Protein AF-A0A8C7E300-F1 (afdb_monomer)

Foldseek 3Di:
DDDDDDDDDDDDPPPDDPPPPLPDDDDDDDDLADSDPQLPFFWKAAPVGDTHTPLSLLLLLLLCLLVVHFRADPPPGHGDAPVRIDGDVVVSVVQQQAWDQDPPPRDTDRNVDPPDDPQQVAFDDAPCVVLQDPHTHGPVCNVVCNVVPCSVVDDPVVSVVSVVVVVVVVVVVVVVVVVVVVLVPAPFKWKDKWKWAWDWDPDPNTFIKTKTDWDATSNWTKMKIKGWPPSPSDPSPDLFIWMWMKIFTPDADPDWWKKKKWKAADPPQPFDFDTDIDIDTDHPVRGMDPTGTGRGPGSSSVSSQSSDNIGIIMMMMGTDDD

Nearest PDB structures (foldseek):
  7kpk-assembly1_A  TM=5.043E-01  e=7.973E-03  Homo sapiens
  8dws-assembly1_A  TM=5.524E-01  e=6.282E-02  Homo sapiens
  8dwv-assembly1_E  TM=4.548E-01  e=5.314E-02  Homo sapiens

InterPro domains:
  IPR013083 Zinc finger, RING/FYVE/PHD-type [G3DSA:3.30.40.10] (32-157)
  IPR039338 Zinc finger TRAF-type-containing protein 1 [PTHR23059] (40-322)
  IPR060594 Zinc finger TRAF-type-containing protein 1, C-terminal domain [PF28124] (187-321)

Secondary structure (DSSP, 8-state):
----------------------------S---------TTS-EEE-TT--EEEHHHHHHHHHHHHHHT---B-TTT--B--TTT-EE-HHHHHHHHHSEEE-TTT--EEETT---STGGGTSEEE-GGGGGT---EEEHHHHHHHHHH-SGGGS-HHHHHHHHHHHHHHHHHHHHHHHHHHHHTTSSEEEEEEEEEEEEE--SSS--EEEEPPPEEETTEEEEEEEEES---S-TTT-----EEEEEEE-S--SS-EEEEEEEEE-TT----B----EEEEE-SS--B---EEP-BSSHHHHHHHHTSSSEEEEEEEEE---

Sequence (322 aa):
MVGRSVFEGGPLRLPWVILINFHLWSHSNSEIGCLSLTADFPTLKCTNGHLMCAGCFIHLLADARLKEEQATCPNCRCEISKSLCCRNLAVEKAVSELPSECGFCMRQFPRSLPGETPERRMVTQCKYKRIGCPWQGPYHELTVHEAECTHPTKTGNELMEILDEMDQTHKREMQLYNSIFGLLSFEKIGYTEVQFRPYRTDDFITRLYYETPRFTVLNQTWVLKARVNDSERNPNLSCKRTLSFQLILKSKVSAPMECSFLLLKGPYDDVKINPVIYHFAFSNENNETEYMPLPIIDSVECNKLLAAKNINLRLFIFQIQK

Radius of gyration: 26.77 Å; Cα contacts (8 Å, |Δi|>4): 484; chains: 1; bounding box: 55×58×96 Å

pLDDT: mean 76.25, std 21.1, range [22.27, 97.19]

Mean predicted aligned error: 13.45 Å

Solvent-accessible surface area (backbone atoms only — not comparable to full-atom values): 19231 Å² total; per-residue (Å²): 133,88,83,92,84,83,90,83,93,76,83,82,77,80,81,74,85,79,81,76,80,78,78,85,81,79,86,73,93,91,69,101,63,79,88,69,83,50,76,89,51,60,36,32,26,41,83,88,63,54,76,41,44,48,67,54,51,32,44,47,36,21,51,17,55,66,69,75,47,82,29,51,38,91,88,77,60,46,75,51,46,88,85,61,36,44,76,37,64,69,56,43,51,53,54,12,58,37,71,38,66,39,97,82,78,71,47,75,40,45,61,57,66,90,69,74,62,75,58,48,78,35,76,35,67,48,89,53,39,87,64,53,43,82,57,67,41,45,40,86,49,44,66,58,47,65,74,68,51,59,66,88,74,49,52,72,68,64,41,49,56,46,45,47,56,50,49,53,51,50,48,54,54,50,47,54,52,52,50,53,56,52,56,71,70,44,90,48,70,27,76,49,80,44,54,30,38,72,47,68,49,94,50,100,71,63,46,64,33,28,38,31,68,81,44,77,51,84,95,37,36,34,35,43,39,35,40,53,75,55,69,67,87,51,77,88,80,59,79,69,43,49,44,26,33,28,55,32,55,73,52,87,61,97,58,74,42,40,30,40,35,36,63,40,57,26,100,85,50,93,48,59,51,53,87,54,84,45,77,50,69,36,35,84,90,43,35,60,55,70,77,41,74,55,52,52,79,45,38,68,43,41,26,52,47,50,43,38,86,54,40,56,32,28,40,41,41,31,48,61,79,131

Organism: Naja naja (NCBI:txid35670)

Structure (mmCIF, N/CA/C/O backbone):
data_AF-A0A8C7E300-F1
#
_entry.id   AF-A0A8C7E300-F1
#
loop_
_atom_site.group_PDB
_atom_site.id
_atom_site.type_symbol
_atom_site.label_atom_id
_atom_site.label_alt_id
_atom_site.label_comp_id
_atom_site.label_asym_id
_atom_site.label_entity_id
_atom_site.label_seq_id
_atom_site.pdbx_PDB_ins_code
_atom_site.Cartn_x
_atom_site.Cartn_y
_atom_site.Cartn_z
_atom_site.occupancy
_atom_site.B_iso_or_equiv
_atom_site.auth_seq_id
_atom_site.auth_comp_id
_atom_site.auth_asym_id
_atom_site.auth_atom_id
_atom_site.pdbx_PDB_model_num
ATOM 1 N N . MET A 1 1 ? -28.355 0.781 -64.518 1.00 26.62 1 MET A N 1
ATOM 2 C CA . MET A 1 1 ? -27.444 0.543 -65.660 1.00 26.62 1 MET A CA 1
ATOM 3 C C . MET A 1 1 ? -26.514 1.744 -65.778 1.00 26.62 1 MET A C 1
ATOM 5 O O . MET A 1 1 ? -27.021 2.830 -65.986 1.00 26.62 1 MET A O 1
ATOM 9 N N . VAL A 1 2 ? -25.276 1.593 -65.282 1.00 23.91 2 VAL A N 1
ATOM 10 C CA . VAL A 1 2 ? -23.975 1.726 -66.004 1.00 23.91 2 VAL A CA 1
ATOM 11 C C . VAL A 1 2 ? -23.534 3.199 -66.135 1.00 23.91 2 VAL A C 1
ATOM 13 O O . VAL A 1 2 ? -24.321 4.003 -66.597 1.00 23.91 2 VAL A O 1
ATOM 16 N N . GLY A 1 3 ? -22.333 3.658 -65.757 1.00 24.27 3 GLY A N 1
ATOM 17 C CA . GLY A 1 3 ? -21.079 3.042 -65.288 1.00 24.27 3 GLY A CA 1
ATOM 18 C C . GLY A 1 3 ? -20.164 4.132 -64.670 1.00 24.27 3 GLY A C 1
ATOM 19 O O . GLY A 1 3 ? -20.391 5.313 -64.893 1.00 24.27 3 GLY A O 1
ATOM 20 N N . ARG A 1 4 ? -19.329 3.801 -63.674 1.00 25.09 4 ARG A N 1
ATOM 21 C CA . ARG A 1 4 ? -17.873 3.494 -63.738 1.00 25.09 4 ARG A CA 1
ATOM 22 C C . ARG A 1 4 ? -16.923 4.658 -64.108 1.00 25.09 4 ARG A C 1
ATOM 24 O O . ARG A 1 4 ? -16.777 4.970 -65.280 1.00 25.09 4 ARG A O 1
ATOM 31 N N . SER A 1 5 ? -16.133 5.090 -63.118 1.00 24.84 5 SER A N 1
ATOM 32 C CA . SER A 1 5 ? -14.667 5.324 -63.169 1.00 24.84 5 SER A CA 1
ATOM 33 C C . SER A 1 5 ? -14.157 5.386 -61.710 1.00 24.84 5 SER A C 1
ATOM 35 O O . SER A 1 5 ? -14.592 6.225 -60.934 1.00 24.84 5 SER A O 1
ATOM 37 N N . VAL A 1 6 ? -13.651 4.287 -61.138 1.00 27.05 6 VAL A N 1
ATOM 38 C CA . VAL A 1 6 ? -12.254 3.793 -61.089 1.00 27.05 6 VAL A CA 1
ATOM 39 C C . VAL A 1 6 ? -11.268 4.739 -60.381 1.00 27.05 6 VAL A C 1
ATOM 41 O O . VAL A 1 6 ? -11.025 5.858 -60.810 1.00 27.05 6 VAL A O 1
ATOM 44 N N . PHE A 1 7 ? -10.729 4.186 -59.290 1.00 25.38 7 PHE A N 1
ATOM 45 C CA . PHE A 1 7 ? -9.627 4.594 -58.421 1.00 25.38 7 PHE A CA 1
ATOM 46 C C . PHE A 1 7 ? -8.362 5.077 -59.145 1.00 25.38 7 PHE A C 1
ATOM 48 O O . PHE A 1 7 ? -7.890 4.389 -60.042 1.00 25.38 7 PHE A O 1
ATOM 55 N N . GLU A 1 8 ? -7.702 6.090 -58.575 1.00 22.27 8 GLU A N 1
ATOM 56 C CA . GLU A 1 8 ? -6.239 6.113 -58.442 1.00 22.27 8 GLU A CA 1
ATOM 57 C C . GLU A 1 8 ? -5.852 6.582 -57.032 1.00 22.27 8 GLU A C 1
ATOM 59 O O . GLU A 1 8 ? -6.344 7.590 -56.522 1.00 22.27 8 GLU A O 1
ATOM 64 N N . GLY A 1 9 ? -5.019 5.776 -56.369 1.00 27.95 9 GLY A N 1
ATOM 65 C CA . GLY A 1 9 ? -4.509 6.021 -55.028 1.00 27.95 9 GLY A CA 1
ATOM 66 C C . GLY A 1 9 ? -3.324 6.986 -55.017 1.00 27.95 9 GLY A C 1
ATOM 67 O O . GLY A 1 9 ? -2.425 6.904 -55.847 1.00 27.95 9 GLY A O 1
ATOM 68 N N . GLY A 1 10 ? -3.295 7.850 -54.006 1.00 23.55 10 GLY A N 1
ATOM 69 C CA . GLY A 1 10 ? -2.126 8.627 -53.602 1.00 23.55 10 GLY A CA 1
ATOM 70 C C . GLY A 1 10 ? -2.031 8.629 -52.073 1.00 23.55 10 GLY A C 1
ATOM 71 O O . GLY A 1 10 ? -3.070 8.647 -51.407 1.00 23.55 10 GLY A O 1
ATOM 72 N N . PRO A 1 11 ? -0.824 8.559 -51.485 1.00 24.77 11 PRO A N 1
ATOM 73 C CA . PRO A 1 11 ? -0.660 8.388 -50.050 1.00 24.77 11 PRO A CA 1
ATOM 74 C C . PRO A 1 11 ? -1.124 9.647 -49.316 1.00 24.77 11 PRO A C 1
ATOM 76 O O . PRO A 1 11 ? -0.707 10.764 -49.634 1.00 24.77 11 PRO A O 1
ATOM 79 N N . LEU A 1 12 ? -1.976 9.447 -48.309 1.00 25.52 12 LEU A N 1
ATOM 80 C CA . LEU A 1 12 ? -2.345 10.469 -47.338 1.00 25.52 12 LEU A CA 1
ATOM 81 C C . LEU A 1 12 ? -1.062 11.002 -46.693 1.00 25.52 12 LEU A C 1
ATOM 83 O O . LEU A 1 12 ? -0.419 10.329 -45.888 1.00 25.52 12 LEU A O 1
ATOM 87 N N . ARG A 1 13 ? -0.680 12.217 -47.089 1.00 23.84 13 ARG A N 1
ATOM 88 C CA . ARG A 1 13 ? 0.384 12.992 -46.457 1.00 23.84 13 ARG A CA 1
ATOM 89 C C . ARG A 1 13 ? -0.005 13.223 -44.997 1.00 23.84 13 ARG A C 1
ATOM 91 O O . ARG A 1 13 ? -0.860 14.056 -44.710 1.00 23.84 13 ARG A O 1
ATOM 98 N N . LEU A 1 14 ? 0.621 12.474 -44.091 1.00 24.86 14 LEU A N 1
ATOM 99 C CA . LEU A 1 14 ? 0.653 12.772 -42.661 1.00 24.86 14 LEU A CA 1
ATOM 100 C C . LEU A 1 14 ? 1.291 14.159 -42.487 1.00 24.86 14 LEU A C 1
ATOM 102 O O . LEU A 1 14 ? 2.439 14.348 -42.900 1.00 24.86 14 LEU A O 1
ATOM 106 N N . PRO A 1 15 ? 0.573 15.151 -41.941 1.00 24.58 15 PRO A N 1
ATOM 107 C CA . PRO A 1 15 ? 1.121 16.479 -41.784 1.00 24.58 15 PRO A CA 1
ATOM 108 C C . PRO A 1 15 ? 1.936 16.518 -40.481 1.00 24.58 15 PRO A C 1
ATOM 110 O O . PRO A 1 15 ? 1.454 16.134 -39.420 1.00 24.58 15 PRO A O 1
ATOM 113 N N . TRP A 1 16 ? 3.164 17.024 -40.599 1.00 23.72 16 TRP A N 1
ATOM 114 C CA . TRP A 1 16 ? 4.079 17.403 -39.516 1.00 23.72 16 TRP A CA 1
ATOM 115 C C . TRP A 1 16 ? 4.750 16.251 -38.763 1.00 23.72 16 TRP A C 1
ATOM 117 O O . TRP A 1 16 ? 4.290 15.745 -37.744 1.00 23.72 16 TRP A O 1
ATOM 127 N N . VAL A 1 17 ? 5.938 15.921 -39.272 1.00 23.94 17 VAL A N 1
ATOM 128 C CA . VAL A 1 17 ? 7.066 15.357 -38.532 1.00 23.94 17 VAL A CA 1
ATOM 129 C C . VAL A 1 17 ? 7.187 16.075 -37.182 1.00 23.94 17 VAL A C 1
ATOM 131 O O . VAL A 1 17 ? 7.665 17.207 -37.108 1.00 23.94 17 VAL A O 1
ATOM 134 N N . ILE A 1 18 ? 6.739 15.427 -36.106 1.00 28.28 18 ILE A N 1
ATOM 135 C CA . ILE A 1 18 ? 7.088 15.832 -34.747 1.00 28.28 18 ILE A CA 1
ATOM 136 C C . ILE A 1 18 ? 8.552 15.424 -34.574 1.00 28.28 18 ILE A C 1
ATOM 138 O O . ILE A 1 18 ? 8.859 14.272 -34.277 1.00 28.28 18 ILE A O 1
ATOM 142 N N . LEU A 1 19 ? 9.461 16.368 -34.819 1.00 23.69 19 LEU A N 1
ATOM 143 C CA . LEU A 1 19 ? 10.854 16.289 -34.386 1.00 23.69 19 LEU A CA 1
ATOM 144 C C . LEU A 1 19 ? 10.864 16.245 -32.852 1.00 23.69 19 LEU A C 1
ATOM 146 O O . LEU A 1 19 ? 10.979 17.270 -32.183 1.00 23.69 19 LEU A O 1
ATOM 150 N N . ILE A 1 20 ? 10.689 15.054 -32.279 1.00 30.78 20 ILE A N 1
ATOM 151 C CA . ILE A 1 20 ? 10.971 14.810 -30.866 1.00 30.78 20 ILE A CA 1
ATOM 152 C C . ILE A 1 20 ? 12.492 14.740 -30.759 1.00 30.78 20 ILE A C 1
ATOM 154 O O . ILE A 1 20 ? 13.094 13.685 -30.945 1.00 30.78 20 ILE A O 1
ATOM 158 N N . ASN A 1 21 ? 13.118 15.889 -30.506 1.00 22.27 21 ASN A N 1
ATOM 159 C CA . ASN A 1 21 ? 14.515 15.947 -30.100 1.00 22.27 21 ASN A CA 1
ATOM 160 C C . ASN A 1 21 ? 14.629 15.287 -28.717 1.00 22.27 21 ASN A C 1
ATOM 162 O O . ASN A 1 21 ? 14.444 15.929 -27.685 1.00 22.27 21 ASN A O 1
ATOM 166 N N . PHE A 1 22 ? 14.897 13.981 -28.696 1.00 28.56 22 PHE A N 1
ATOM 167 C CA . PHE A 1 22 ? 15.397 13.286 -27.516 1.00 28.56 22 PHE A CA 1
ATOM 168 C C . PHE A 1 22 ? 16.844 13.740 -27.292 1.00 28.56 22 PHE A C 1
ATOM 170 O O . PHE A 1 22 ? 17.787 13.086 -27.731 1.00 28.56 22 PHE A O 1
ATOM 177 N N . HIS A 1 23 ? 17.036 14.880 -26.626 1.00 23.80 23 HIS A N 1
ATOM 178 C CA . HIS A 1 23 ? 18.335 15.171 -26.033 1.00 23.80 23 HIS A CA 1
ATOM 179 C C . HIS A 1 23 ? 18.523 14.210 -24.853 1.00 23.80 23 HIS A C 1
ATOM 181 O O . HIS A 1 23 ? 17.934 14.380 -23.788 1.00 23.80 23 HIS A O 1
ATOM 187 N N . LEU A 1 24 ? 19.317 13.162 -25.080 1.00 28.67 24 LEU A N 1
ATOM 188 C CA . LEU A 1 24 ? 19.911 12.346 -24.028 1.00 28.67 24 LEU A CA 1
ATOM 189 C C . LEU A 1 24 ? 20.755 13.265 -23.138 1.00 28.67 24 LEU A C 1
ATOM 191 O O . LEU A 1 24 ? 21.815 13.730 -23.552 1.00 28.67 24 LEU A O 1
ATOM 195 N N . TRP A 1 25 ? 20.271 13.546 -21.932 1.00 25.42 25 TRP A N 1
ATOM 196 C CA . TRP A 1 25 ? 21.049 14.192 -20.880 1.00 25.42 25 TRP A CA 1
ATOM 197 C C . TRP A 1 25 ? 21.485 13.124 -19.876 1.00 25.42 25 TRP A C 1
ATOM 199 O O . TRP A 1 25 ? 20.680 12.614 -19.102 1.00 25.42 25 TRP A O 1
ATOM 209 N N . SER A 1 26 ? 22.759 12.735 -19.931 1.00 22.61 26 SER A N 1
ATOM 210 C CA . SER A 1 26 ? 23.382 11.845 -18.953 1.00 22.61 26 SER A CA 1
ATOM 211 C C . SER A 1 26 ? 24.015 12.650 -17.816 1.00 22.61 26 SER A C 1
ATOM 213 O O . SER A 1 26 ? 24.819 13.537 -18.078 1.00 22.61 26 SER A O 1
ATOM 215 N N . HIS A 1 27 ? 23.710 12.242 -16.582 1.00 26.28 27 HIS A N 1
ATOM 216 C CA . HIS A 1 27 ? 24.421 12.522 -15.328 1.00 26.28 27 HIS A CA 1
ATOM 217 C C . HIS A 1 27 ? 24.726 13.984 -14.956 1.00 26.28 27 HIS A C 1
ATOM 219 O O . HIS A 1 27 ? 25.780 14.514 -15.282 1.00 26.28 27 HIS A O 1
ATOM 225 N N . SER A 1 28 ? 23.924 14.525 -14.038 1.00 22.66 28 SER A N 1
ATOM 226 C CA . SER A 1 28 ? 24.430 15.128 -12.797 1.00 22.66 28 SER A CA 1
ATOM 227 C C . SER A 1 28 ? 23.280 15.304 -11.808 1.00 22.66 28 SER A C 1
ATOM 229 O O . SER A 1 28 ? 22.144 15.526 -12.213 1.00 22.66 28 SER A O 1
ATOM 231 N N . ASN A 1 29 ? 23.583 15.164 -10.518 1.00 30.53 29 ASN A N 1
ATOM 232 C CA . ASN A 1 29 ? 22.693 15.395 -9.381 1.00 30.53 29 ASN A CA 1
ATOM 233 C C . ASN A 1 29 ? 21.694 16.551 -9.598 1.00 30.53 29 ASN A C 1
ATOM 235 O O . ASN A 1 29 ? 22.091 17.604 -10.087 1.00 30.53 29 ASN A O 1
ATOM 239 N N . SER A 1 30 ? 20.460 16.379 -9.101 1.00 31.20 30 SER A N 1
ATOM 240 C CA . SER A 1 30 ? 19.460 17.431 -8.807 1.00 31.20 30 SER A CA 1
ATOM 241 C C . SER A 1 30 ? 18.371 17.820 -9.826 1.00 31.20 30 SER A C 1
ATOM 243 O O . SER A 1 30 ? 17.857 18.927 -9.733 1.00 31.20 30 SER A O 1
ATOM 245 N N . GLU A 1 31 ? 17.874 16.921 -10.686 1.00 33.06 31 GLU A N 1
ATOM 246 C CA . GLU A 1 31 ? 16.606 17.178 -11.405 1.00 33.06 31 GLU A CA 1
ATOM 247 C C . GLU A 1 31 ? 15.684 15.944 -11.429 1.00 33.06 31 GLU A C 1
ATOM 249 O O . GLU A 1 31 ? 16.064 14.856 -11.858 1.00 33.06 31 GLU A O 1
ATOM 254 N N . ILE A 1 32 ? 14.452 16.105 -10.925 1.00 41.59 32 ILE A N 1
ATOM 255 C CA . ILE A 1 32 ? 13.419 15.061 -10.752 1.00 41.59 32 ILE A CA 1
ATOM 256 C C . ILE A 1 32 ? 12.764 14.752 -12.113 1.00 41.59 32 ILE A C 1
ATOM 258 O O . ILE A 1 32 ? 11.573 14.972 -12.338 1.00 41.59 32 ILE A O 1
ATOM 262 N N . GLY A 1 33 ? 13.562 14.272 -13.061 1.00 39.75 33 GLY A N 1
ATOM 263 C CA . GLY A 1 33 ? 13.122 13.831 -14.379 1.00 39.75 33 GLY A CA 1
ATOM 264 C C . GLY A 1 33 ? 13.638 12.426 -14.649 1.00 39.75 33 GLY A C 1
ATOM 265 O O . GLY A 1 33 ? 14.837 12.209 -14.780 1.00 39.75 33 GLY A O 1
ATOM 266 N N . CYS A 1 34 ? 12.743 11.443 -14.729 1.00 47.72 34 CYS A N 1
ATOM 267 C CA . CYS A 1 34 ? 13.125 10.113 -15.181 1.00 47.72 34 CYS A CA 1
ATOM 268 C C . CYS A 1 34 ? 13.419 10.199 -16.685 1.00 47.72 34 CYS A C 1
ATOM 270 O O . CYS A 1 34 ? 12.511 10.429 -17.483 1.00 47.72 34 CYS A O 1
ATOM 272 N N . LEU A 1 35 ? 14.689 10.030 -17.064 1.00 41.72 35 LEU A N 1
ATOM 273 C CA . LEU A 1 35 ? 15.141 10.068 -18.460 1.00 41.72 35 LEU A CA 1
ATOM 274 C C . LEU A 1 35 ? 14.612 8.873 -19.283 1.00 41.72 35 LEU A C 1
ATOM 276 O O . LEU A 1 35 ? 14.736 8.848 -20.506 1.00 41.72 35 LEU A O 1
ATOM 280 N N . SER A 1 36 ? 14.015 7.868 -18.632 1.00 46.25 36 SER A N 1
ATOM 281 C CA . SER A 1 36 ? 13.541 6.650 -19.278 1.00 46.25 36 SER A CA 1
ATOM 282 C C . SER A 1 36 ? 12.030 6.693 -19.525 1.00 46.25 36 SER A C 1
ATOM 284 O O . SER A 1 36 ? 11.227 6.218 -18.719 1.00 46.25 36 SER A O 1
ATOM 286 N N . LEU A 1 37 ? 11.626 7.205 -20.690 1.00 49.66 37 LEU A N 1
ATOM 287 C CA . LEU A 1 37 ? 10.365 6.786 -21.312 1.00 49.66 37 LEU A CA 1
ATOM 288 C C . LEU A 1 37 ? 10.545 5.332 -21.774 1.00 49.66 37 LEU A C 1
ATOM 290 O O . LEU A 1 37 ? 10.906 5.071 -22.924 1.00 49.66 37 LEU A O 1
ATOM 294 N N . THR A 1 38 ? 10.404 4.380 -20.851 1.00 49.44 38 THR A N 1
ATOM 295 C CA . THR A 1 38 ? 10.318 2.958 -21.199 1.00 49.44 38 THR A CA 1
ATOM 296 C C . THR A 1 38 ? 8.924 2.671 -21.754 1.00 49.44 38 THR A C 1
ATOM 298 O O . THR A 1 38 ? 7.954 3.337 -21.394 1.00 49.44 38 THR A O 1
ATOM 301 N N . ALA A 1 39 ? 8.815 1.694 -22.657 1.00 46.34 39 ALA A N 1
ATOM 302 C CA . ALA A 1 39 ? 7.533 1.318 -23.265 1.00 46.34 39 ALA A CA 1
ATOM 303 C C . ALA A 1 39 ? 6.504 0.797 -22.244 1.00 46.34 39 ALA A C 1
ATOM 305 O O . ALA A 1 39 ? 5.319 0.723 -22.555 1.00 46.34 39 ALA A O 1
ATOM 306 N N . ASP A 1 40 ? 6.954 0.458 -21.035 1.00 49.75 40 ASP A N 1
ATOM 307 C CA . ASP A 1 40 ? 6.150 -0.235 -20.033 1.00 49.75 40 ASP A CA 1
ATOM 308 C C . ASP A 1 40 ? 5.339 0.711 -19.135 1.00 49.75 40 ASP A C 1
ATOM 310 O O . ASP A 1 40 ? 4.427 0.260 -18.441 1.00 49.75 40 ASP A O 1
ATOM 314 N N . PHE A 1 41 ? 5.621 2.023 -19.150 1.00 56.72 41 PHE A N 1
ATOM 315 C CA . PHE A 1 41 ? 4.905 2.989 -18.312 1.00 56.72 41 PHE A CA 1
ATOM 316 C C . PHE A 1 41 ? 4.052 3.964 -19.131 1.00 56.72 41 PHE A C 1
ATOM 318 O O . PHE A 1 41 ? 4.536 4.537 -20.110 1.00 56.72 41 PHE A O 1
ATOM 325 N N . PRO A 1 42 ? 2.799 4.229 -18.702 1.00 65.94 42 PRO A N 1
ATOM 326 C CA . PRO A 1 42 ? 1.952 5.220 -19.347 1.00 65.94 42 PRO A CA 1
ATOM 327 C C . PRO A 1 42 ? 2.654 6.577 -19.446 1.00 65.94 42 PRO A C 1
ATOM 329 O O . PRO A 1 42 ? 3.223 7.066 -18.462 1.00 65.94 42 PRO A O 1
ATOM 332 N N . THR A 1 43 ? 2.582 7.201 -20.619 1.00 79.81 43 THR A N 1
ATOM 333 C CA . THR A 1 43 ? 3.078 8.563 -20.827 1.00 79.81 43 THR A CA 1
ATOM 334 C C . THR A 1 43 ? 1.919 9.533 -20.652 1.00 79.81 43 THR A C 1
ATOM 336 O O . THR A 1 43 ? 0.947 9.518 -21.409 1.00 79.81 43 THR A O 1
ATOM 339 N N . LEU A 1 44 ? 2.013 10.383 -19.635 1.00 83.12 44 LEU A N 1
ATOM 340 C CA . LEU A 1 44 ? 1.017 11.395 -19.313 1.00 83.12 44 LEU A CA 1
ATOM 341 C C . LEU A 1 44 ? 1.412 12.741 -19.906 1.00 83.12 44 LEU A C 1
ATOM 343 O O . LEU A 1 44 ? 2.585 13.105 -19.937 1.00 83.12 44 LEU A O 1
ATOM 347 N N . LYS A 1 45 ? 0.411 13.492 -20.356 1.00 86.69 45 LYS A N 1
ATOM 348 C CA . LYS A 1 45 ? 0.565 14.820 -20.940 1.00 86.69 45 LYS A CA 1
ATOM 349 C C . LYS A 1 45 ? -0.150 15.857 -20.080 1.00 86.69 45 LYS A C 1
ATOM 351 O O . LYS A 1 45 ? -1.300 15.639 -19.694 1.00 86.69 45 LYS A O 1
ATOM 356 N N . CYS A 1 46 ? 0.498 16.985 -19.793 1.00 88.62 46 CYS A N 1
ATOM 357 C CA . CYS A 1 46 ? -0.182 18.134 -19.191 1.00 88.62 46 CYS A CA 1
ATOM 358 C C . CYS A 1 46 ? -1.087 18.852 -20.208 1.00 88.62 46 CYS A C 1
ATOM 360 O O . CYS A 1 46 ? -1.038 18.583 -21.412 1.00 88.62 46 CYS A O 1
ATOM 362 N N . THR A 1 47 ? -1.898 19.796 -19.734 1.00 88.94 47 THR A N 1
ATOM 363 C CA . THR A 1 47 ? -2.807 20.589 -20.580 1.00 88.94 47 THR A CA 1
ATOM 364 C C . THR A 1 47 ? -2.068 21.375 -21.670 1.00 88.94 47 THR A C 1
ATOM 366 O O . THR A 1 47 ? -2.580 21.501 -22.778 1.00 88.94 47 THR A O 1
ATOM 369 N N . ASN A 1 48 ? -0.828 21.798 -21.398 1.00 87.56 48 ASN A N 1
ATOM 370 C CA . ASN A 1 48 ? 0.040 22.512 -22.344 1.00 87.56 48 ASN A CA 1
ATOM 371 C C . ASN A 1 48 ? 0.900 21.594 -23.233 1.00 87.56 48 ASN A C 1
ATOM 373 O O . ASN A 1 48 ? 1.685 22.089 -24.034 1.00 87.56 48 ASN A O 1
ATOM 377 N N . GLY A 1 49 ? 0.790 20.268 -23.107 1.00 84.94 49 GLY A N 1
ATOM 378 C CA . GLY A 1 49 ? 1.449 19.330 -24.023 1.00 84.94 49 GLY A CA 1
ATOM 379 C C . GLY A 1 49 ? 2.765 18.699 -23.551 1.00 84.94 49 GLY A C 1
ATOM 380 O O . GLY A 1 49 ? 3.274 17.829 -24.252 1.00 84.94 49 GLY A O 1
ATOM 381 N N . HIS A 1 50 ? 3.295 19.059 -22.378 1.00 87.25 50 HIS A N 1
ATOM 382 C CA . HIS A 1 50 ? 4.519 18.447 -21.837 1.00 87.25 50 HIS A CA 1
ATOM 383 C C . HIS A 1 50 ? 4.279 17.016 -21.364 1.00 87.25 50 HIS A C 1
ATOM 385 O O . HIS A 1 50 ? 3.248 16.722 -20.754 1.00 87.25 50 HIS A O 1
ATOM 391 N N . LEU A 1 51 ? 5.248 16.144 -21.636 1.00 85.81 51 LEU A N 1
ATOM 392 C CA . LEU A 1 51 ? 5.180 14.712 -21.368 1.00 85.81 51 LEU A CA 1
ATOM 393 C C . LEU A 1 51 ? 5.894 14.362 -20.062 1.00 85.81 51 LEU A C 1
ATOM 395 O O . LEU A 1 51 ? 6.941 14.921 -19.747 1.00 85.81 51 LEU A O 1
ATOM 399 N N . MET A 1 52 ? 5.334 13.414 -19.320 1.00 85.81 52 MET A N 1
ATOM 400 C CA . MET A 1 52 ? 5.895 12.865 -18.086 1.00 85.81 52 MET A CA 1
ATOM 401 C C . MET A 1 52 ? 5.579 11.369 -18.029 1.00 85.81 52 MET A C 1
ATOM 403 O O . MET A 1 52 ? 4.491 10.951 -18.429 1.00 85.81 52 MET A O 1
ATOM 407 N N . CYS A 1 53 ? 6.484 10.547 -17.498 1.00 82.00 53 CYS A N 1
ATOM 408 C CA . CYS A 1 53 ? 6.150 9.149 -17.226 1.00 82.00 53 CYS A CA 1
ATOM 409 C C . CYS A 1 53 ? 5.210 9.038 -16.010 1.00 82.00 53 CYS A C 1
ATOM 411 O O . CYS A 1 53 ? 5.185 9.917 -15.140 1.00 82.00 53 CYS A O 1
ATOM 413 N N . ALA A 1 54 ? 4.458 7.938 -15.920 1.00 82.31 54 ALA A N 1
ATOM 414 C CA . ALA A 1 54 ? 3.552 7.678 -14.800 1.00 82.31 54 ALA A CA 1
ATOM 415 C C . ALA A 1 54 ? 4.253 7.736 -13.428 1.00 82.31 54 ALA A C 1
ATOM 417 O O . ALA A 1 54 ? 3.691 8.285 -12.484 1.00 82.31 54 ALA A O 1
ATOM 418 N N . GLY A 1 55 ? 5.488 7.231 -13.324 1.00 80.88 55 GLY A N 1
ATOM 419 C CA . GLY A 1 55 ? 6.273 7.271 -12.086 1.00 80.88 55 GLY A CA 1
ATOM 420 C C . GLY A 1 55 ? 6.577 8.698 -11.622 1.00 80.88 55 GLY A C 1
ATOM 421 O O . GLY A 1 55 ? 6.247 9.057 -10.493 1.00 80.88 55 GLY A O 1
ATOM 422 N N . CYS A 1 56 ? 7.121 9.541 -12.508 1.00 81.81 56 CYS A N 1
ATOM 423 C CA . CYS A 1 56 ? 7.375 10.956 -12.218 1.00 81.81 56 CYS A CA 1
ATOM 424 C C . CYS A 1 56 ? 6.095 11.710 -11.880 1.00 81.81 56 CYS A C 1
ATOM 426 O O . CYS A 1 56 ? 6.079 12.506 -10.949 1.00 81.81 56 CYS A O 1
ATOM 428 N N . PHE A 1 57 ? 5.011 11.448 -12.607 1.00 86.19 57 PHE A N 1
ATOM 429 C CA . PHE A 1 57 ? 3.729 12.075 -12.319 1.00 86.19 57 PHE A CA 1
ATOM 430 C C . PHE A 1 57 ? 3.231 11.736 -10.909 1.00 86.19 57 PHE A C 1
ATOM 432 O O . PHE A 1 57 ? 2.874 12.636 -10.153 1.00 86.19 57 PHE A O 1
ATOM 439 N N . ILE A 1 58 ? 3.254 10.456 -10.525 1.00 86.25 58 ILE A N 1
ATOM 440 C CA . ILE A 1 58 ? 2.864 10.014 -9.180 1.00 86.25 58 ILE A CA 1
ATOM 441 C C . ILE A 1 58 ? 3.786 10.608 -8.111 1.00 86.25 58 ILE A C 1
ATOM 443 O O . ILE A 1 58 ? 3.297 11.048 -7.072 1.00 86.25 58 ILE A O 1
ATOM 447 N N . HIS A 1 59 ? 5.089 10.693 -8.382 1.00 84.69 59 HIS A N 1
ATOM 448 C CA . HIS A 1 59 ? 6.048 11.337 -7.489 1.00 84.69 59 HIS A CA 1
ATOM 449 C C . HIS A 1 59 ? 5.711 12.818 -7.263 1.00 84.69 59 HIS A C 1
ATOM 451 O O . HIS A 1 59 ? 5.575 13.244 -6.122 1.00 84.69 59 HIS A O 1
ATOM 457 N N . LEU A 1 60 ? 5.483 13.589 -8.332 1.00 87.31 60 LEU A N 1
ATOM 458 C CA . LEU A 1 60 ? 5.122 15.009 -8.242 1.00 87.31 60 LEU A CA 1
ATOM 459 C C . LEU A 1 60 ? 3.817 15.230 -7.465 1.00 87.31 60 LEU A C 1
ATOM 461 O O . LEU A 1 60 ? 3.724 16.160 -6.664 1.00 87.31 60 LEU A O 1
ATOM 465 N N . LEU A 1 61 ? 2.815 14.367 -7.666 1.00 89.12 61 LEU A N 1
ATOM 466 C CA . LEU A 1 61 ? 1.568 14.425 -6.901 1.00 89.12 61 LEU A CA 1
ATOM 467 C C . LEU A 1 61 ? 1.787 14.132 -5.409 1.00 89.12 61 LEU A C 1
ATOM 469 O O . LEU A 1 61 ? 1.189 14.801 -4.564 1.00 89.12 61 LEU A O 1
ATOM 473 N N . ALA A 1 62 ? 2.623 13.144 -5.083 1.00 86.38 62 ALA A N 1
ATOM 474 C CA . ALA A 1 62 ? 2.959 12.802 -3.704 1.00 86.38 62 ALA A CA 1
ATOM 475 C C . ALA A 1 62 ? 3.763 13.924 -3.018 1.00 86.38 62 ALA A C 1
ATOM 477 O O . ALA A 1 62 ? 3.463 14.284 -1.881 1.00 86.38 62 ALA A O 1
ATOM 478 N N . ASP A 1 63 ? 4.720 14.536 -3.719 1.00 84.75 63 ASP A N 1
ATOM 479 C CA . ASP A 1 63 ? 5.521 15.663 -3.222 1.00 84.75 63 ASP A CA 1
ATOM 480 C C . ASP A 1 63 ? 4.652 16.873 -2.901 1.00 84.75 63 ASP A C 1
ATOM 482 O O . ASP A 1 63 ? 4.715 17.413 -1.796 1.00 84.75 63 ASP A O 1
ATOM 486 N N . ALA A 1 64 ? 3.805 17.269 -3.852 1.00 86.00 64 ALA A N 1
ATOM 487 C CA . ALA A 1 64 ? 2.870 18.372 -3.680 1.00 86.00 64 ALA A CA 1
ATOM 488 C C . ALA A 1 64 ? 1.945 18.126 -2.477 1.00 86.00 64 ALA A C 1
ATOM 490 O O . ALA A 1 64 ? 1.706 19.017 -1.662 1.00 86.00 64 ALA A O 1
ATOM 491 N N . ARG A 1 65 ? 1.494 16.876 -2.291 1.00 86.06 65 ARG A N 1
ATOM 492 C CA . ARG A 1 65 ? 0.683 16.487 -1.133 1.00 86.06 65 ARG A CA 1
ATOM 493 C C . ARG A 1 65 ? 1.434 16.655 0.189 1.00 86.06 65 ARG A C 1
ATOM 495 O O . ARG A 1 65 ? 0.847 17.173 1.139 1.00 86.06 65 ARG A O 1
ATOM 502 N N . LEU A 1 66 ? 2.693 16.232 0.267 1.00 82.75 66 LEU A N 1
ATOM 503 C CA . LEU A 1 66 ? 3.507 16.371 1.479 1.00 82.75 66 LEU A CA 1
ATOM 504 C C . LEU A 1 66 ? 3.808 17.838 1.804 1.00 82.75 66 LEU A C 1
ATOM 506 O O . LEU A 1 66 ? 3.772 18.217 2.973 1.00 82.75 66 LEU A O 1
ATOM 510 N N . LYS A 1 67 ? 4.052 18.660 0.778 1.00 81.50 67 LYS A N 1
ATOM 511 C CA . LYS A 1 67 ? 4.367 20.090 0.916 1.00 81.50 67 LYS A CA 1
ATOM 512 C C . LYS A 1 67 ? 3.152 20.994 1.105 1.00 81.50 67 LYS A C 1
ATOM 514 O O . LYS A 1 67 ? 3.339 22.160 1.416 1.00 81.50 67 LYS A O 1
ATOM 519 N N . GLU A 1 68 ? 1.938 20.462 0.947 1.00 83.50 68 GLU A N 1
ATOM 520 C CA . GLU A 1 68 ? 0.707 21.268 0.924 1.00 83.50 68 GLU A CA 1
ATOM 521 C C . GLU A 1 68 ? 0.683 22.284 -0.227 1.00 83.50 68 GLU A C 1
ATOM 523 O O . GLU A 1 68 ? 0.115 23.366 -0.141 1.00 83.50 68 GLU A O 1
ATOM 528 N N . GLU A 1 69 ? 1.277 21.902 -1.349 1.00 86.62 69 GLU A N 1
ATOM 529 C CA . GLU A 1 69 ? 1.350 22.726 -2.546 1.00 86.62 69 GLU A CA 1
ATOM 530 C C . GLU A 1 69 ? 0.465 22.145 -3.646 1.00 86.62 69 GLU A C 1
ATOM 532 O O . GLU A 1 69 ? 0.087 20.967 -3.644 1.00 86.62 69 GLU A O 1
ATOM 537 N N . GLN A 1 70 ? 0.135 22.981 -4.624 1.00 88.50 70 GLN A N 1
ATOM 538 C CA . GLN A 1 70 ? -0.500 22.505 -5.839 1.00 88.50 70 GLN A CA 1
ATOM 539 C C . GLN A 1 70 ? 0.545 21.822 -6.721 1.00 88.50 70 GLN A C 1
ATOM 541 O O . GLN A 1 70 ? 1.614 22.372 -6.984 1.00 88.50 70 GLN A O 1
ATOM 546 N N . ALA A 1 71 ? 0.239 20.613 -7.192 1.00 90.75 71 ALA A N 1
ATOM 547 C CA . ALA A 1 71 ? 1.131 19.913 -8.101 1.00 90.75 71 ALA A CA 1
ATOM 548 C C . ALA A 1 71 ? 1.194 20.668 -9.433 1.00 90.75 71 ALA A C 1
ATOM 550 O O . ALA A 1 71 ? 0.161 20.960 -10.042 1.00 90.75 71 ALA A O 1
ATOM 551 N N . THR A 1 72 ? 2.405 20.968 -9.898 1.00 90.88 72 THR A N 1
ATOM 552 C CA . THR A 1 72 ? 2.627 21.721 -11.135 1.00 90.88 72 THR A CA 1
ATOM 553 C C . THR A 1 72 ? 3.563 20.985 -12.087 1.00 90.88 72 THR A C 1
ATOM 555 O O . THR A 1 72 ? 4.409 20.188 -11.683 1.00 90.88 72 THR A O 1
ATOM 558 N N . CYS A 1 73 ? 3.384 21.227 -13.386 1.00 86.50 73 CYS A N 1
ATOM 559 C CA . CYS A 1 73 ? 4.270 20.704 -14.418 1.00 86.50 73 CYS A CA 1
ATOM 560 C C . CYS A 1 73 ? 5.682 21.296 -14.241 1.00 86.50 73 CYS A C 1
ATOM 562 O O . CYS A 1 73 ? 5.805 22.521 -14.239 1.00 86.50 73 CYS A O 1
ATOM 564 N N . PRO A 1 74 ? 6.752 20.485 -14.192 1.00 86.31 74 PRO A N 1
ATOM 565 C CA . PRO A 1 74 ? 8.112 21.005 -14.027 1.00 86.31 74 PRO A CA 1
ATOM 566 C C . PRO A 1 74 ? 8.542 21.967 -15.144 1.00 86.31 74 PRO A C 1
ATOM 568 O O . PRO A 1 74 ? 9.267 22.921 -14.883 1.00 86.31 74 PRO A O 1
ATOM 571 N N . ASN A 1 75 ? 8.057 21.755 -16.376 1.00 85.00 75 ASN A N 1
ATOM 572 C CA . ASN A 1 75 ? 8.472 22.555 -17.529 1.00 85.00 75 ASN A CA 1
ATOM 573 C C . ASN A 1 75 ? 7.719 23.889 -17.652 1.00 85.00 75 ASN A C 1
ATOM 575 O O . ASN A 1 75 ? 8.316 24.919 -17.938 1.00 85.00 75 ASN A O 1
ATOM 579 N N . CYS A 1 76 ? 6.396 23.889 -17.453 1.00 87.50 76 CYS A N 1
ATOM 580 C CA . CYS A 1 76 ? 5.565 25.077 -17.702 1.00 87.50 76 CYS A CA 1
ATOM 581 C C . CYS A 1 76 ? 4.731 25.542 -16.513 1.00 87.50 76 CYS A C 1
ATOM 583 O O . CYS A 1 76 ? 3.939 26.469 -16.658 1.00 87.50 76 CYS A O 1
ATOM 585 N N . ARG A 1 77 ? 4.858 24.877 -15.363 1.00 90.12 77 ARG A N 1
ATOM 586 C CA . ARG A 1 77 ? 4.212 25.224 -14.090 1.00 90.12 77 ARG A CA 1
ATOM 587 C C . ARG A 1 77 ? 2.681 25.266 -14.103 1.00 90.12 77 ARG A C 1
ATOM 589 O O . ARG A 1 77 ? 2.081 25.729 -13.141 1.00 90.12 77 ARG A O 1
ATOM 596 N N . CYS A 1 78 ? 2.033 24.751 -15.151 1.00 90.75 78 CYS A N 1
ATOM 597 C CA . CYS A 1 78 ? 0.582 24.589 -15.145 1.00 90.75 78 CYS A CA 1
ATOM 598 C C . CYS A 1 78 ? 0.181 23.566 -14.079 1.00 90.75 78 CYS A C 1
ATOM 600 O O . CYS A 1 78 ? 0.945 22.640 -13.793 1.00 90.75 78 CYS A O 1
ATOM 602 N N . GLU A 1 79 ? -1.022 23.700 -13.532 1.00 92.69 79 GLU A N 1
ATOM 603 C CA . GLU A 1 79 ? -1.571 22.709 -12.612 1.00 92.69 79 GLU A CA 1
ATOM 604 C C . GLU A 1 79 ? -1.615 21.319 -13.266 1.00 92.69 79 GLU A C 1
ATOM 606 O O . GLU A 1 79 ? -1.993 21.167 -14.434 1.00 92.69 79 GLU A O 1
ATOM 611 N N . ILE A 1 80 ? -1.227 20.298 -12.501 1.00 91.75 80 ILE A N 1
ATOM 612 C CA . ILE A 1 80 ? -1.338 18.895 -12.894 1.00 91.75 80 ILE A CA 1
ATOM 613 C C . ILE A 1 80 ? -2.160 18.118 -11.866 1.00 91.75 80 ILE A C 1
ATOM 615 O O . ILE A 1 80 ? -2.052 18.306 -10.657 1.00 91.75 80 ILE A O 1
ATOM 619 N N . SER A 1 81 ? -2.994 17.206 -12.350 1.00 90.25 81 SER A N 1
ATOM 620 C CA . SER A 1 81 ? -3.794 16.318 -11.507 1.00 90.25 81 SER A CA 1
ATOM 621 C C . SER A 1 81 ? -4.241 15.097 -12.307 1.00 90.25 81 SER A C 1
ATOM 623 O O . SER A 1 81 ? -4.147 15.086 -13.536 1.00 90.25 81 SER A O 1
ATOM 625 N N . LYS A 1 82 ? -4.753 14.062 -11.625 1.00 86.50 82 LYS A N 1
ATOM 626 C CA . LYS A 1 82 ? -5.259 12.842 -12.286 1.00 86.50 82 LYS A CA 1
ATOM 627 C C . LYS A 1 82 ? -6.407 13.119 -13.272 1.00 86.50 82 LYS A C 1
ATOM 629 O O . LYS A 1 82 ? -6.635 12.299 -14.149 1.00 86.50 82 LYS A O 1
ATOM 634 N N . SER A 1 83 ? -7.125 14.238 -13.129 1.00 86.56 83 SER A N 1
ATOM 635 C CA . SER A 1 83 ? -8.218 14.635 -14.028 1.00 86.56 83 SER A CA 1
ATOM 636 C C . SER A 1 83 ? -7.787 15.595 -15.139 1.00 86.56 83 SER A C 1
ATOM 638 O O . SER A 1 83 ? -8.449 15.649 -16.169 1.00 86.56 83 SER A O 1
ATOM 640 N N . LEU A 1 84 ? -6.713 16.367 -14.936 1.00 87.62 84 LEU A N 1
ATOM 641 C CA . LEU A 1 84 ? -6.219 17.342 -15.919 1.00 87.62 84 LEU A CA 1
ATOM 642 C C . LEU A 1 84 ? -5.216 16.733 -16.902 1.00 87.62 84 LEU A C 1
ATOM 644 O O . LEU A 1 84 ? -5.146 17.147 -18.057 1.00 87.62 84 LEU A O 1
ATOM 648 N N . CYS A 1 85 ? -4.423 15.765 -16.446 1.00 87.31 85 CYS A N 1
ATOM 649 C CA . CYS A 1 85 ? -3.448 15.085 -17.286 1.00 87.31 85 CYS A CA 1
ATOM 650 C C . CYS A 1 85 ? -4.084 13.891 -17.996 1.00 87.31 85 CYS A C 1
ATOM 652 O O . CYS A 1 85 ? -4.795 13.098 -17.383 1.00 87.31 85 CYS A O 1
ATOM 654 N N . CYS A 1 86 ? -3.779 13.730 -19.283 1.00 85.19 86 CYS A N 1
ATOM 655 C CA . CYS A 1 86 ? -4.288 12.627 -20.091 1.00 85.19 86 CYS A CA 1
ATOM 656 C C . CYS A 1 86 ? -3.161 11.706 -20.558 1.00 85.19 86 CYS A C 1
ATOM 658 O O . CYS A 1 86 ? -2.030 12.138 -20.793 1.00 85.19 86 CYS A O 1
ATOM 660 N N . ARG A 1 87 ? -3.477 10.417 -20.699 1.00 87.12 87 ARG A N 1
ATOM 661 C CA . ARG A 1 87 ? -2.567 9.434 -21.286 1.00 87.12 87 ARG A CA 1
ATOM 662 C C . ARG A 1 87 ? -2.421 9.713 -22.781 1.00 87.12 87 ARG A C 1
ATOM 664 O O . ARG A 1 87 ? -3.421 9.881 -23.478 1.00 87.12 87 ARG A O 1
ATOM 671 N N . ASN A 1 88 ? -1.190 9.757 -23.277 1.00 83.19 88 ASN A N 1
ATOM 672 C CA . ASN A 1 88 ? -0.907 10.031 -24.680 1.00 83.19 88 ASN A CA 1
ATOM 673 C C . ASN A 1 88 ? -0.514 8.747 -25.418 1.00 83.19 88 ASN A C 1
ATOM 675 O O . ASN A 1 88 ? 0.664 8.437 -25.576 1.00 83.19 88 ASN A O 1
ATOM 679 N N . LEU A 1 89 ? -1.527 8.026 -25.906 1.00 83.50 89 LEU A N 1
ATOM 680 C CA . LEU A 1 89 ? -1.349 6.759 -26.623 1.00 83.50 89 LEU A CA 1
ATOM 681 C C . LEU A 1 89 ? -0.518 6.899 -27.906 1.00 83.50 89 LEU A C 1
ATOM 683 O O . LEU A 1 89 ? 0.178 5.964 -28.283 1.00 83.50 89 LEU A O 1
ATOM 687 N N . ALA A 1 90 ? -0.570 8.055 -28.576 1.00 82.62 90 ALA A N 1
ATOM 688 C CA . ALA A 1 90 ? 0.215 8.292 -29.786 1.00 82.62 90 ALA A CA 1
ATOM 689 C C . ALA A 1 90 ? 1.714 8.363 -29.471 1.00 82.62 90 ALA A C 1
ATOM 691 O O . ALA A 1 90 ? 2.521 7.763 -30.175 1.00 82.62 90 ALA A O 1
ATOM 692 N N . VAL A 1 91 ? 2.077 9.045 -28.381 1.00 81.56 91 VAL A N 1
ATOM 693 C CA . VAL A 1 91 ? 3.463 9.081 -27.901 1.00 81.56 91 VAL A CA 1
ATOM 694 C C . VAL A 1 91 ? 3.896 7.712 -27.408 1.00 81.56 91 VAL A C 1
ATOM 696 O O . VAL A 1 91 ? 4.986 7.285 -27.753 1.00 81.56 91 VAL A O 1
ATOM 699 N N . GLU A 1 92 ? 3.056 6.994 -26.664 1.00 79.88 92 GLU A N 1
ATOM 700 C CA . GLU A 1 92 ? 3.381 5.628 -26.235 1.00 79.88 92 GLU A CA 1
ATOM 701 C C . GLU A 1 92 ? 3.629 4.704 -27.427 1.00 79.88 92 GLU A C 1
ATOM 703 O O . GLU A 1 92 ? 4.609 3.962 -27.435 1.00 79.88 92 GLU A O 1
ATOM 708 N N . LYS A 1 93 ? 2.797 4.801 -28.470 1.00 77.50 93 LYS A N 1
ATOM 709 C CA . LYS A 1 93 ? 2.986 4.048 -29.708 1.00 77.50 93 LYS A CA 1
ATOM 710 C C . LYS A 1 93 ? 4.284 4.447 -30.414 1.00 77.50 93 LYS A C 1
ATOM 712 O O . LYS A 1 93 ? 5.078 3.571 -30.736 1.00 77.50 93 LYS A O 1
ATOM 717 N N . ALA A 1 94 ? 4.554 5.740 -30.579 1.00 79.56 94 ALA A N 1
ATOM 718 C CA . ALA A 1 94 ? 5.795 6.212 -31.193 1.00 79.56 94 ALA A CA 1
ATOM 719 C C . ALA A 1 94 ? 7.035 5.775 -30.392 1.00 79.56 94 ALA A C 1
ATOM 721 O O . ALA A 1 94 ? 7.993 5.264 -30.962 1.00 79.56 94 ALA A O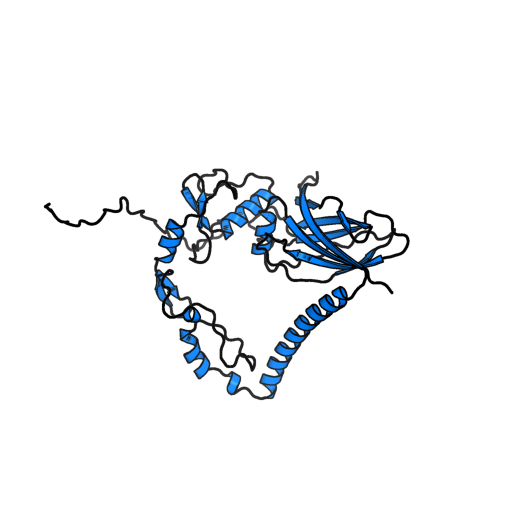 1
ATOM 722 N N . VAL A 1 95 ? 6.997 5.896 -29.060 1.00 75.75 95 VAL A N 1
ATOM 723 C CA . VAL A 1 95 ? 8.046 5.411 -28.151 1.00 75.75 95 VAL A CA 1
ATOM 724 C C . VAL A 1 95 ? 8.223 3.909 -28.315 1.00 75.75 95 VAL A C 1
ATOM 726 O O . VAL A 1 95 ? 9.360 3.451 -28.402 1.00 75.75 95 VAL A O 1
ATOM 729 N N . SER A 1 96 ? 7.132 3.149 -28.416 1.00 71.56 96 SER A N 1
ATOM 730 C CA . SER A 1 96 ? 7.200 1.715 -28.673 1.00 71.56 96 SER A CA 1
ATOM 731 C C . SER A 1 96 ? 7.832 1.403 -30.035 1.00 71.56 96 SER A C 1
ATOM 733 O O . SER A 1 96 ? 8.530 0.421 -30.174 1.00 71.56 96 SER A O 1
ATOM 735 N N . GLU A 1 97 ? 7.699 2.228 -31.060 1.00 75.44 97 GLU A N 1
ATOM 736 C CA . GLU A 1 97 ? 8.313 1.924 -32.362 1.00 75.44 97 GLU A CA 1
ATOM 737 C C . GLU A 1 97 ? 9.815 2.252 -32.412 1.00 75.44 97 GLU A C 1
ATOM 739 O O . GLU A 1 97 ? 10.529 1.742 -33.276 1.00 75.44 97 GLU A O 1
ATOM 744 N N . LEU A 1 98 ? 10.323 3.042 -31.459 1.00 74.12 98 LEU A N 1
ATOM 745 C CA . LEU A 1 98 ? 11.747 3.361 -31.375 1.00 74.12 98 LEU A CA 1
ATOM 746 C C . LEU A 1 98 ? 12.589 2.119 -31.030 1.00 74.12 98 LEU A C 1
ATOM 748 O O . LEU A 1 98 ? 12.164 1.291 -30.213 1.00 74.12 98 LEU A O 1
ATOM 752 N N . PRO A 1 99 ? 13.804 2.005 -31.597 1.00 69.19 99 PRO A N 1
ATOM 753 C CA . PRO A 1 99 ? 14.733 0.947 -31.241 1.00 69.19 99 PRO A CA 1
ATOM 754 C C . PRO A 1 99 ? 15.143 1.075 -29.769 1.00 69.19 99 PRO A C 1
ATOM 756 O O . PRO A 1 99 ? 15.563 2.136 -29.310 1.00 69.19 99 PRO A O 1
ATOM 759 N N . SER A 1 100 ? 15.022 -0.019 -29.027 1.00 66.94 100 SER A N 1
ATOM 760 C CA . SER A 1 100 ? 15.648 -0.222 -27.725 1.00 66.94 100 SER A CA 1
ATOM 761 C C . SER A 1 100 ? 16.773 -1.226 -27.845 1.00 66.94 100 SER A C 1
ATOM 763 O O . SER A 1 100 ? 16.634 -2.257 -28.504 1.00 66.94 100 SER A O 1
ATOM 765 N N . GLU A 1 101 ? 17.856 -0.942 -27.146 1.00 64.44 101 GLU A N 1
ATOM 766 C CA . GLU A 1 101 ? 18.929 -1.890 -26.934 1.00 64.44 101 GLU A CA 1
ATOM 767 C C . GLU A 1 101 ? 18.518 -2.923 -25.879 1.00 64.44 101 GLU A C 1
ATOM 769 O O . GLU A 1 101 ? 17.963 -2.587 -24.830 1.00 64.44 101 GLU A O 1
ATOM 774 N N . CYS A 1 102 ? 18.753 -4.199 -26.165 1.00 63.38 102 CYS A N 1
ATOM 775 C CA . CYS A 1 102 ? 18.603 -5.244 -25.167 1.00 63.38 102 CYS A CA 1
ATOM 776 C C . CYS A 1 102 ? 19.727 -5.111 -24.131 1.00 63.38 102 CYS A C 1
ATOM 778 O O . CYS A 1 102 ? 20.890 -5.269 -24.486 1.00 63.38 102 CYS A O 1
ATOM 780 N N . GLY A 1 103 ? 19.385 -4.915 -22.852 1.00 58.53 103 GLY A N 1
ATOM 781 C CA . GLY A 1 103 ? 20.359 -4.804 -21.752 1.00 58.53 103 GLY A CA 1
ATOM 782 C C . GLY A 1 103 ? 21.178 -6.070 -21.453 1.00 58.53 103 GLY A C 1
ATOM 783 O O . GLY A 1 103 ? 21.925 -6.087 -20.484 1.00 58.53 103 GLY A O 1
ATOM 784 N N . PHE A 1 104 ? 21.022 -7.116 -22.265 1.00 56.66 104 PHE A N 1
ATOM 785 C CA . PHE A 1 104 ? 21.731 -8.387 -22.155 1.00 56.66 104 PHE A CA 1
ATOM 786 C C . PHE A 1 104 ? 22.645 -8.618 -23.371 1.00 56.66 104 PHE A C 1
ATOM 788 O O . PHE A 1 104 ? 23.849 -8.784 -23.217 1.00 56.66 104 PHE A O 1
ATOM 795 N N . CYS A 1 105 ? 22.112 -8.512 -24.598 1.00 61.47 105 CYS A N 1
ATOM 796 C CA . CYS A 1 105 ? 22.878 -8.778 -25.825 1.00 61.47 105 CYS A CA 1
ATOM 797 C C . CYS A 1 105 ? 23.266 -7.543 -26.657 1.00 61.47 105 CYS A C 1
ATOM 799 O O . CYS A 1 105 ? 23.820 -7.710 -27.745 1.00 61.47 105 CYS A O 1
ATOM 801 N N . MET A 1 106 ? 22.953 -6.323 -26.201 1.00 65.31 106 MET A N 1
ATOM 802 C CA . MET A 1 106 ? 23.294 -5.041 -26.853 1.00 65.31 106 MET A CA 1
ATOM 803 C C . MET A 1 106 ? 22.785 -4.894 -28.305 1.00 65.31 106 MET A C 1
ATOM 805 O O . MET A 1 106 ? 23.221 -4.044 -29.079 1.00 65.31 106 MET A O 1
ATOM 809 N N . ARG A 1 107 ? 21.828 -5.735 -28.716 1.00 63.50 107 ARG A N 1
ATOM 810 C CA . ARG A 1 107 ? 21.176 -5.652 -30.032 1.00 63.50 107 ARG A CA 1
ATOM 811 C C . ARG A 1 107 ? 19.986 -4.701 -29.980 1.00 63.50 107 ARG A C 1
ATOM 813 O O . ARG A 1 107 ? 19.247 -4.677 -28.995 1.00 63.50 107 ARG A O 1
ATOM 820 N N . GLN A 1 108 ? 19.781 -3.955 -31.063 1.00 65.00 108 GLN A N 1
ATOM 821 C CA . GLN A 1 108 ? 18.667 -3.021 -31.205 1.00 65.00 108 GLN A CA 1
ATOM 822 C C . GLN A 1 108 ? 17.419 -3.723 -31.742 1.00 65.00 108 GLN A C 1
ATOM 824 O O . GLN A 1 108 ? 17.457 -4.378 -32.782 1.00 65.00 108 GLN A O 1
ATOM 829 N N . PHE A 1 109 ? 16.296 -3.534 -31.058 1.00 63.47 109 PHE A N 1
ATOM 830 C CA . PHE A 1 109 ? 14.987 -4.035 -31.469 1.00 63.47 109 PHE A CA 1
ATOM 831 C C . PHE A 1 109 ? 13.939 -2.934 -31.302 1.00 63.47 109 PHE A C 1
ATOM 833 O O . PHE A 1 109 ? 13.980 -2.241 -30.287 1.00 63.47 109 PHE A O 1
ATOM 840 N N . PRO A 1 110 ? 12.969 -2.769 -32.220 1.00 61.31 110 PRO A N 1
ATOM 841 C CA . PRO A 1 110 ? 11.817 -1.906 -31.971 1.00 61.31 110 PRO A CA 1
ATOM 842 C C . PRO A 1 110 ? 11.118 -2.310 -30.668 1.00 61.31 110 PRO A C 1
ATOM 844 O O . PRO A 1 110 ? 10.788 -3.488 -30.476 1.00 61.31 110 PRO A O 1
ATOM 847 N N . ARG A 1 111 ? 10.852 -1.349 -29.775 1.00 64.19 111 ARG A N 1
ATOM 848 C CA . ARG A 1 111 ? 10.150 -1.605 -28.501 1.00 64.19 111 ARG A CA 1
ATOM 849 C C . ARG A 1 111 ? 8.768 -2.254 -28.708 1.00 64.19 111 ARG A C 1
ATOM 851 O O . ARG A 1 111 ? 8.295 -2.962 -27.825 1.00 64.19 111 ARG A O 1
ATOM 858 N N . SER A 1 112 ? 8.159 -2.121 -29.884 1.00 54.19 112 SER A N 1
ATOM 859 C CA . SER A 1 112 ? 6.807 -2.545 -30.236 1.00 54.19 112 SER A CA 1
ATOM 860 C C . SER A 1 112 ? 6.747 -3.937 -30.831 1.00 54.19 112 SER A C 1
ATOM 862 O O . SER A 1 112 ? 5.647 -4.470 -30.886 1.00 54.19 112 SER A O 1
ATOM 864 N N . LEU A 1 113 ? 7.873 -4.534 -31.256 1.00 52.78 113 LEU A N 1
ATOM 865 C CA . LEU A 1 113 ? 7.855 -5.831 -31.936 1.00 52.78 113 LEU A CA 1
ATOM 866 C C . LEU A 1 113 ? 7.288 -6.925 -31.008 1.00 52.78 113 LEU A C 1
ATOM 868 O O . LEU A 1 113 ? 7.975 -7.343 -30.070 1.00 52.78 113 LEU A O 1
ATOM 872 N N . PRO A 1 114 ? 6.074 -7.443 -31.261 1.00 48.41 114 PRO A N 1
ATOM 873 C CA . PRO A 1 114 ? 5.532 -8.598 -30.574 1.00 48.41 114 PRO A CA 1
ATOM 874 C C . PRO A 1 114 ? 5.818 -9.813 -31.466 1.00 48.41 114 PRO A C 1
ATOM 876 O O . PRO A 1 114 ? 4.947 -10.295 -32.182 1.00 48.41 114 PRO A O 1
ATOM 879 N N . GLY A 1 115 ? 7.069 -10.265 -31.505 1.00 39.88 115 GLY A N 1
ATOM 880 C CA . GLY A 1 115 ? 7.470 -11.424 -32.306 1.00 39.88 115 GLY A CA 1
ATOM 881 C C . GLY A 1 115 ? 8.979 -11.624 -32.213 1.00 39.88 115 GLY A C 1
ATOM 882 O O . GLY A 1 115 ? 9.740 -10.753 -32.596 1.00 39.88 115 GLY A O 1
ATOM 883 N N . GLU A 1 116 ? 9.505 -12.698 -31.645 1.00 39.62 116 GLU A N 1
ATOM 884 C CA . GLU A 1 116 ? 8.972 -14.055 -31.590 1.00 39.62 116 GLU A CA 1
ATOM 885 C C . GLU A 1 116 ? 8.697 -14.450 -30.131 1.00 39.62 116 GLU A C 1
ATOM 887 O O . GLU A 1 116 ? 9.611 -14.450 -29.314 1.00 39.62 116 GLU A O 1
ATOM 892 N N . THR A 1 117 ? 7.439 -14.781 -29.815 1.00 46.69 117 THR A N 1
ATOM 893 C CA . THR A 1 117 ? 6.897 -15.229 -28.509 1.00 46.69 117 THR A CA 1
ATOM 894 C C . THR A 1 117 ? 7.009 -14.254 -27.310 1.00 46.69 117 THR A C 1
ATOM 896 O O . THR A 1 117 ? 8.053 -13.639 -27.094 1.00 46.69 117 THR A O 1
ATOM 899 N N . PRO A 1 118 ? 5.963 -14.140 -26.454 1.00 48.75 118 PRO A N 1
ATOM 900 C CA . PRO A 1 118 ? 6.067 -13.475 -25.146 1.00 48.75 118 PRO A CA 1
ATOM 901 C C . PRO A 1 118 ? 7.244 -14.005 -24.308 1.00 48.75 118 PRO A C 1
ATOM 903 O O . PRO A 1 118 ? 7.823 -13.269 -23.513 1.00 48.75 118 PRO A O 1
ATOM 906 N N . GLU A 1 119 ? 7.642 -15.256 -24.552 1.00 46.25 119 GLU A N 1
ATOM 907 C CA . GLU A 1 119 ? 8.787 -15.933 -23.946 1.00 46.25 119 GLU A CA 1
ATOM 908 C C . GLU A 1 119 ? 10.092 -15.143 -24.109 1.00 46.25 119 GLU A C 1
ATOM 910 O O . GLU A 1 119 ? 10.866 -15.078 -23.162 1.00 46.25 119 GLU A O 1
ATOM 915 N N . ARG A 1 120 ? 10.323 -14.449 -25.237 1.00 46.44 120 ARG A N 1
ATOM 916 C CA . ARG A 1 120 ? 11.591 -13.732 -25.478 1.00 46.44 120 ARG A CA 1
ATOM 917 C C . ARG A 1 120 ? 11.805 -12.457 -24.676 1.00 46.44 120 ARG A C 1
ATOM 919 O O . ARG A 1 120 ? 12.954 -12.050 -24.505 1.00 46.44 120 ARG A O 1
ATOM 926 N N . ARG A 1 121 ? 10.728 -11.823 -24.211 1.00 49.31 121 ARG A N 1
ATOM 927 C CA . ARG A 1 121 ? 10.786 -10.619 -23.361 1.00 49.31 121 ARG A CA 1
ATOM 928 C C . ARG A 1 121 ? 10.505 -10.922 -21.897 1.00 49.31 121 ARG A C 1
ATOM 930 O O . ARG A 1 121 ? 10.821 -10.103 -21.041 1.00 49.31 121 ARG A O 1
ATOM 937 N N . MET A 1 122 ? 9.898 -12.070 -21.609 1.00 55.00 122 MET A N 1
ATOM 938 C CA . MET A 1 122 ? 9.720 -12.520 -20.242 1.00 55.00 122 MET A CA 1
ATOM 939 C C . MET A 1 122 ? 11.061 -12.954 -19.666 1.00 55.00 122 MET A C 1
ATOM 941 O O . MET A 1 122 ? 11.886 -13.574 -20.334 1.00 55.00 122 MET A O 1
ATOM 945 N N . VAL A 1 123 ? 11.265 -12.615 -18.398 1.00 67.25 123 VAL A N 1
ATOM 946 C CA . VAL A 1 123 ? 12.340 -13.196 -17.606 1.00 67.25 123 VAL A CA 1
ATOM 947 C C . VAL A 1 123 ? 12.053 -14.691 -17.507 1.00 67.25 123 VAL A C 1
ATOM 949 O O . VAL A 1 123 ? 11.091 -15.116 -16.865 1.00 67.25 123 VAL A O 1
ATOM 952 N N . THR A 1 124 ? 12.856 -15.479 -18.206 1.00 81.81 124 THR A N 1
ATOM 953 C CA . THR A 1 124 ? 12.770 -16.938 -18.210 1.00 81.81 124 THR A CA 1
ATOM 954 C C . THR A 1 124 ? 13.641 -17.506 -17.109 1.00 81.81 124 THR A C 1
ATOM 956 O O . THR A 1 124 ? 14.589 -16.873 -16.649 1.00 81.81 124 THR A O 1
ATOM 959 N N . GLN A 1 125 ? 13.282 -18.698 -16.651 1.00 86.25 125 GLN A N 1
ATOM 960 C CA . GLN A 1 125 ? 13.978 -19.388 -15.577 1.00 86.25 125 GLN A CA 1
ATOM 961 C C . GLN A 1 125 ? 14.680 -20.605 -16.154 1.00 86.25 125 GLN A C 1
ATOM 963 O O . GLN A 1 125 ? 14.117 -21.312 -16.987 1.00 86.25 125 GLN A O 1
ATOM 968 N N . CYS A 1 126 ? 15.892 -20.857 -15.672 1.00 87.56 126 CYS A N 1
ATOM 969 C CA . CYS A 1 126 ? 16.640 -22.059 -16.011 1.00 87.56 126 CYS A CA 1
ATOM 970 C C . CYS A 1 126 ? 15.830 -23.316 -15.647 1.00 87.56 126 CYS A C 1
ATOM 972 O O . CYS A 1 126 ? 15.215 -23.363 -14.573 1.00 87.56 126 CYS A O 1
ATOM 974 N N . LYS A 1 127 ? 15.873 -24.376 -16.467 1.00 88.44 127 LYS A N 1
ATOM 975 C CA . LYS A 1 127 ? 15.246 -25.670 -16.120 1.00 88.44 127 LYS A CA 1
ATOM 976 C C . LYS A 1 127 ? 15.713 -26.236 -14.772 1.00 88.44 127 LYS A C 1
ATOM 978 O O . LYS A 1 127 ? 14.956 -26.925 -14.087 1.00 88.44 127 LYS A O 1
ATOM 983 N N . TYR A 1 128 ? 16.932 -25.890 -14.355 1.00 89.38 128 TYR A N 1
ATOM 984 C CA . TYR A 1 128 ? 17.527 -26.272 -13.073 1.00 89.38 128 TYR A CA 1
ATOM 985 C C . TYR A 1 128 ? 17.101 -25.376 -11.900 1.00 89.38 128 TYR A C 1
ATOM 987 O O . TYR A 1 128 ? 17.605 -25.535 -10.791 1.00 89.38 128 TYR A O 1
ATOM 995 N N . LYS A 1 129 ? 16.131 -24.470 -12.075 1.00 86.69 129 LYS A N 1
ATOM 996 C CA . LYS A 1 129 ? 15.531 -23.724 -10.955 1.00 86.69 129 LYS A CA 1
ATOM 997 C C . LYS A 1 129 ? 14.980 -24.654 -9.866 1.00 86.69 129 LYS A C 1
ATOM 999 O O . LYS A 1 129 ? 15.030 -24.316 -8.690 1.00 86.69 129 LYS A O 1
ATOM 1004 N N . ARG A 1 130 ? 14.504 -25.848 -10.243 1.00 83.50 130 ARG A N 1
ATOM 1005 C CA . ARG A 1 130 ? 14.025 -26.878 -9.299 1.00 83.50 130 ARG A CA 1
ATOM 1006 C C . ARG A 1 130 ? 15.110 -27.398 -8.351 1.00 83.50 130 ARG A C 1
ATOM 1008 O O . ARG A 1 130 ? 14.772 -27.886 -7.287 1.00 83.50 130 ARG A O 1
ATOM 1015 N N . ILE A 1 131 ? 16.380 -27.285 -8.739 1.00 85.94 131 ILE A N 1
ATOM 1016 C CA . ILE A 1 131 ? 17.553 -27.618 -7.915 1.00 85.94 131 ILE A CA 1
ATOM 1017 C C . ILE A 1 131 ? 18.287 -26.346 -7.454 1.00 85.94 131 ILE A C 1
ATOM 1019 O O . ILE A 1 131 ? 19.487 -26.355 -7.192 1.00 85.94 131 ILE A O 1
ATOM 1023 N N . GLY A 1 132 ? 17.570 -25.220 -7.418 1.00 83.12 132 GLY A N 1
ATOM 1024 C CA . GLY A 1 132 ? 18.051 -23.979 -6.829 1.00 83.12 132 GLY A CA 1
ATOM 1025 C C . GLY A 1 132 ? 18.877 -23.073 -7.727 1.00 83.12 132 GLY A C 1
ATOM 1026 O O . GLY A 1 132 ? 19.547 -22.181 -7.218 1.00 83.12 132 GLY A O 1
ATOM 1027 N N . CYS A 1 133 ? 18.843 -23.248 -9.052 1.00 87.62 133 CYS A N 1
ATOM 1028 C CA . CYS A 1 133 ? 19.440 -22.256 -9.945 1.00 87.62 133 CYS A CA 1
ATOM 1029 C C . CYS A 1 133 ? 18.689 -20.913 -9.851 1.00 87.62 133 CYS A C 1
ATOM 1031 O O . CYS A 1 133 ? 17.504 -20.869 -10.199 1.00 87.62 133 CYS A O 1
ATOM 1033 N N . PRO A 1 134 ? 19.344 -19.811 -9.424 1.00 84.19 134 PRO A N 1
ATOM 1034 C CA . PRO A 1 134 ? 18.694 -18.509 -9.297 1.00 84.19 134 PRO A CA 1
ATOM 1035 C C . PRO A 1 134 ? 18.595 -17.775 -10.640 1.00 84.19 134 PRO A C 1
ATOM 1037 O O . PRO A 1 134 ? 18.024 -16.687 -10.694 1.00 84.19 134 PRO A O 1
ATOM 1040 N N . TRP A 1 135 ? 19.169 -18.340 -11.711 1.00 86.06 135 TRP A N 1
ATOM 1041 C CA . TRP A 1 135 ? 19.280 -17.664 -12.994 1.00 86.06 135 TRP A CA 1
ATOM 1042 C C . TRP A 1 135 ? 17.907 -17.314 -13.560 1.00 86.06 135 TRP A C 1
ATOM 1044 O O . TRP A 1 135 ? 17.002 -18.150 -13.687 1.00 86.06 135 TRP A O 1
ATOM 1054 N N . GLN A 1 136 ? 17.798 -16.038 -13.896 1.00 83.06 136 GLN A N 1
ATOM 1055 C CA . GLN A 1 136 ? 16.636 -15.393 -14.456 1.00 83.06 136 GLN A CA 1
ATOM 1056 C C . GLN A 1 136 ? 17.140 -14.425 -15.514 1.00 83.06 136 GLN A C 1
ATOM 1058 O O . GLN A 1 136 ? 17.888 -13.501 -15.203 1.00 83.06 136 GLN A O 1
ATOM 1063 N N . GLY A 1 137 ? 16.764 -14.658 -16.764 1.00 77.38 137 GLY A N 1
ATOM 1064 C CA . GLY A 1 137 ? 17.317 -13.910 -17.883 1.00 77.38 137 GLY A CA 1
ATOM 1065 C C . GLY A 1 137 ? 16.435 -13.976 -19.121 1.00 77.38 137 GLY A C 1
ATOM 1066 O O . GLY A 1 137 ? 15.383 -14.631 -19.116 1.00 77.38 137 GLY A O 1
ATOM 1067 N N . PRO A 1 138 ? 16.820 -13.271 -20.189 1.00 74.69 138 PRO A N 1
ATOM 1068 C CA . PRO A 1 138 ? 16.064 -13.287 -21.426 1.00 74.69 138 PRO A CA 1
ATOM 1069 C C . PRO A 1 138 ? 16.161 -14.667 -22.087 1.00 74.69 138 PRO A C 1
ATOM 1071 O O . PRO A 1 138 ? 17.195 -15.331 -22.043 1.00 74.69 138 PRO A O 1
ATOM 1074 N N . TYR A 1 139 ? 15.097 -15.081 -22.773 1.00 76.50 139 TYR A N 1
ATOM 1075 C CA . TYR A 1 139 ? 15.014 -16.409 -23.398 1.00 76.50 139 TYR A CA 1
ATOM 1076 C C . TYR A 1 139 ? 16.188 -16.756 -24.324 1.00 76.50 139 TYR A C 1
ATOM 1078 O O . TYR A 1 139 ? 16.603 -17.904 -24.394 1.00 76.50 139 TYR A O 1
ATOM 1086 N N . HIS A 1 140 ? 16.737 -15.781 -25.054 1.00 73.94 140 HIS A N 1
ATOM 1087 C CA . HIS A 1 140 ? 17.818 -16.047 -26.007 1.00 73.94 140 HIS A CA 1
ATOM 1088 C C . HIS A 1 140 ? 19.150 -16.422 -25.334 1.00 73.94 140 HIS A C 1
ATOM 1090 O O . HIS A 1 140 ? 20.003 -17.013 -25.989 1.00 73.94 140 HIS A O 1
ATOM 1096 N N . GLU A 1 141 ? 19.322 -16.115 -24.045 1.00 77.00 141 GLU A N 1
ATOM 1097 C CA . GLU A 1 141 ? 20.475 -16.545 -23.244 1.00 77.00 141 GLU A CA 1
ATOM 1098 C C . GLU A 1 141 ? 20.202 -17.839 -22.473 1.00 77.00 141 GLU A C 1
ATOM 1100 O O . GLU A 1 141 ? 21.143 -18.466 -21.991 1.00 77.00 141 GLU A O 1
ATOM 1105 N N . LEU A 1 142 ? 18.940 -18.281 -22.393 1.00 84.31 142 LEU A N 1
ATOM 1106 C CA . LEU A 1 142 ? 18.547 -19.479 -21.649 1.00 84.31 142 LEU A CA 1
ATOM 1107 C C . LEU A 1 142 ? 19.322 -20.707 -22.122 1.00 84.31 142 LEU A C 1
ATOM 1109 O O . LEU A 1 142 ? 19.861 -21.438 -21.301 1.00 84.31 142 LEU A O 1
ATOM 1113 N N . THR A 1 143 ? 19.433 -20.920 -23.435 1.00 84.50 143 THR A N 1
ATOM 1114 C CA . THR A 1 143 ? 20.154 -22.079 -23.985 1.00 84.50 143 THR A CA 1
ATOM 1115 C C . THR A 1 143 ? 21.650 -22.039 -23.691 1.00 84.50 143 THR A C 1
ATOM 1117 O O . THR A 1 143 ? 22.247 -23.087 -23.464 1.00 84.50 143 THR A O 1
ATOM 1120 N N . VAL A 1 144 ? 22.251 -20.844 -23.679 1.00 86.12 144 VAL A N 1
ATOM 1121 C CA . VAL A 1 144 ? 23.675 -20.661 -23.359 1.00 86.12 144 VAL A CA 1
ATOM 1122 C C . VAL A 1 144 ? 23.898 -20.930 -21.875 1.00 86.12 144 VAL A C 1
ATOM 1124 O O . VAL A 1 144 ? 24.711 -21.776 -21.514 1.00 86.12 144 VAL A O 1
ATOM 1127 N N . HIS A 1 145 ? 23.091 -20.307 -21.015 1.00 87.94 145 HIS A N 1
ATOM 1128 C CA . HIS A 1 145 ? 23.149 -20.541 -19.581 1.00 87.94 145 HIS A CA 1
ATOM 1129 C C . HIS A 1 145 ? 22.895 -22.009 -19.227 1.00 87.94 145 HIS A C 1
ATOM 1131 O O . HIS A 1 145 ? 23.601 -22.561 -18.398 1.00 87.94 145 HIS A O 1
ATOM 1137 N N . GLU A 1 146 ? 21.907 -22.670 -19.830 1.00 88.56 146 GLU A N 1
ATOM 1138 C CA . GLU A 1 146 ? 21.608 -24.073 -19.530 1.00 88.56 146 GLU A CA 1
ATOM 1139 C C . GLU A 1 146 ? 22.738 -25.032 -19.917 1.00 88.56 146 GLU A C 1
ATOM 1141 O O . GLU A 1 146 ? 22.854 -26.088 -19.290 1.00 88.56 146 GLU A O 1
ATOM 1146 N N . ALA A 1 147 ? 23.547 -24.681 -20.922 1.00 87.88 147 ALA A N 1
ATOM 1147 C CA . ALA A 1 147 ? 24.746 -25.426 -21.295 1.00 87.88 147 ALA A CA 1
ATOM 1148 C C . ALA A 1 147 ? 25.906 -25.188 -20.310 1.00 87.88 147 ALA A C 1
ATOM 1150 O O . ALA A 1 147 ? 26.678 -26.106 -20.048 1.00 87.88 147 ALA A O 1
ATOM 1151 N N . GLU A 1 148 ? 26.000 -23.987 -19.737 1.00 89.44 148 GLU A N 1
ATOM 1152 C CA . GLU A 1 148 ? 27.055 -23.576 -18.796 1.00 89.44 148 GLU A CA 1
ATOM 1153 C C . GLU A 1 148 ? 26.631 -23.663 -17.318 1.00 89.44 148 GLU A C 1
ATOM 1155 O O . GLU A 1 148 ? 27.388 -23.307 -16.412 1.00 89.44 148 GLU A O 1
ATOM 1160 N N . CYS A 1 149 ? 25.404 -24.110 -17.046 1.00 88.00 149 CYS A N 1
ATOM 1161 C CA . CYS A 1 149 ? 24.849 -24.105 -15.704 1.00 88.00 149 CYS A CA 1
ATOM 1162 C C . CYS A 1 149 ? 25.659 -25.048 -14.815 1.00 88.00 149 CYS A C 1
ATOM 1164 O O . CYS A 1 149 ? 25.791 -26.233 -15.108 1.00 88.00 149 CYS A O 1
ATOM 1166 N N . THR A 1 150 ? 26.149 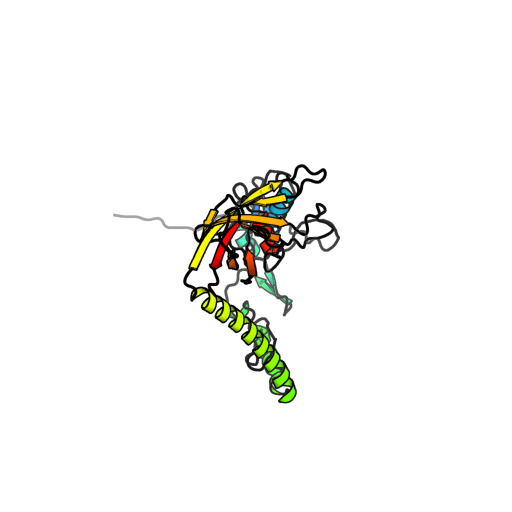-24.533 -13.690 1.00 88.31 150 THR A N 1
ATOM 1167 C CA . THR A 1 150 ? 26.963 -25.303 -12.741 1.00 88.31 150 THR A CA 1
ATOM 1168 C C . THR A 1 150 ? 26.122 -26.104 -11.748 1.00 88.31 150 THR A C 1
ATOM 1170 O O . THR A 1 150 ? 26.640 -26.999 -11.091 1.00 88.31 150 THR A O 1
ATOM 1173 N N . HIS A 1 151 ? 24.816 -25.826 -11.633 1.00 86.38 151 HIS A N 1
ATOM 1174 C CA . HIS A 1 151 ? 23.923 -26.508 -10.685 1.00 86.38 151 HIS A CA 1
ATOM 1175 C C . HIS A 1 151 ? 23.808 -28.029 -10.887 1.00 86.38 151 HIS A C 1
ATOM 1177 O O . HIS A 1 151 ? 23.799 -28.735 -9.885 1.00 86.38 151 HIS A O 1
ATOM 1183 N N . PRO A 1 152 ? 23.775 -28.574 -12.118 1.00 87.31 152 PRO A N 1
ATOM 1184 C CA . PRO A 1 152 ? 23.806 -30.021 -12.342 1.00 87.31 152 PRO A CA 1
ATOM 1185 C C . PRO A 1 152 ? 25.100 -30.694 -11.876 1.00 87.31 152 PRO A C 1
ATOM 1187 O O . PRO A 1 152 ? 25.093 -31.885 -11.587 1.00 87.31 152 PRO A O 1
ATOM 1190 N N . THR A 1 153 ? 26.208 -29.949 -11.833 1.00 86.50 153 THR A N 1
ATOM 1191 C CA . THR A 1 153 ? 27.530 -30.455 -11.436 1.00 86.50 153 THR A CA 1
ATOM 1192 C C . THR A 1 153 ? 27.877 -30.148 -9.979 1.00 86.50 153 THR A C 1
ATOM 1194 O O . THR A 1 153 ? 28.935 -30.570 -9.518 1.00 86.50 153 THR A O 1
ATOM 1197 N N . LYS A 1 154 ? 27.020 -29.411 -9.254 1.00 86.75 154 LYS A N 1
ATOM 1198 C CA . LYS A 1 154 ? 27.195 -29.162 -7.818 1.00 86.75 154 LYS A CA 1
ATOM 1199 C C . LYS A 1 154 ? 27.092 -30.464 -7.038 1.00 86.75 154 LYS A C 1
ATOM 1201 O O . LYS A 1 154 ? 26.347 -31.377 -7.400 1.00 86.75 154 LYS A O 1
ATOM 1206 N N . THR A 1 155 ? 27.842 -30.541 -5.949 1.00 88.00 155 THR A N 1
ATOM 1207 C CA . THR A 1 155 ? 27.789 -31.699 -5.059 1.00 88.00 155 THR A CA 1
ATOM 1208 C C . THR A 1 155 ? 26.448 -31.755 -4.329 1.00 88.00 155 THR A C 1
ATOM 1210 O O . THR A 1 155 ? 25.775 -30.740 -4.143 1.00 88.00 155 THR A O 1
ATOM 1213 N N . GLY A 1 156 ? 26.058 -32.951 -3.878 1.00 84.06 156 GLY A N 1
ATOM 1214 C CA . GLY A 1 156 ? 24.819 -33.129 -3.117 1.00 84.06 156 GLY A CA 1
ATOM 1215 C C . GLY A 1 156 ? 24.741 -32.208 -1.896 1.00 84.06 156 GLY A C 1
ATOM 1216 O O . GLY A 1 156 ? 23.694 -31.621 -1.661 1.00 84.06 156 GLY A O 1
ATOM 1217 N N . ASN A 1 157 ? 25.852 -32.001 -1.181 1.00 85.00 157 ASN A N 1
ATOM 1218 C CA . ASN A 1 157 ? 25.891 -31.116 -0.013 1.00 85.00 157 ASN A CA 1
ATOM 1219 C C . ASN A 1 157 ? 25.580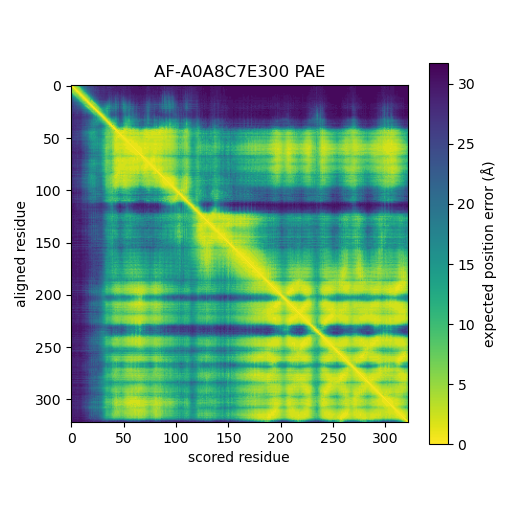 -29.654 -0.376 1.00 85.00 157 ASN A C 1
ATOM 1221 O O . ASN A 1 157 ? 24.737 -29.040 0.268 1.00 85.00 157 ASN A O 1
ATOM 1225 N N . GLU A 1 158 ? 26.184 -29.123 -1.442 1.00 84.50 158 GLU A N 1
ATOM 1226 C CA . GLU A 1 158 ? 25.928 -27.747 -1.901 1.00 84.50 158 GLU A CA 1
ATOM 1227 C C . GLU A 1 158 ? 24.486 -27.558 -2.392 1.00 84.50 158 GLU A C 1
ATOM 1229 O O . GLU A 1 158 ? 23.894 -26.497 -2.208 1.00 84.50 158 GLU A O 1
ATOM 1234 N N . LEU A 1 159 ? 23.898 -28.577 -3.030 1.00 87.19 159 LEU A N 1
ATOM 1235 C CA . LEU A 1 159 ? 22.494 -28.526 -3.443 1.00 87.19 159 LEU A CA 1
ATOM 1236 C C . LEU A 1 159 ? 21.544 -28.607 -2.247 1.00 87.19 159 LEU A C 1
ATOM 1238 O O . LEU A 1 159 ? 20.517 -27.934 -2.261 1.00 87.19 159 LEU A O 1
ATOM 1242 N N . MET A 1 160 ? 21.877 -29.389 -1.218 1.00 86.81 160 MET A N 1
ATOM 1243 C CA . MET A 1 160 ? 21.064 -29.496 -0.005 1.00 86.81 160 MET A CA 1
ATOM 1244 C C . MET A 1 160 ? 20.976 -28.166 0.746 1.00 86.81 160 MET A C 1
ATOM 1246 O O . MET A 1 160 ? 19.896 -27.837 1.223 1.00 86.81 160 MET A O 1
ATOM 1250 N N . GLU A 1 161 ? 22.054 -27.380 0.803 1.00 85.94 161 GLU A N 1
ATOM 1251 C CA . GLU A 1 161 ? 22.026 -26.036 1.404 1.00 85.94 161 GLU A CA 1
ATOM 1252 C C . GLU A 1 161 ? 21.066 -25.100 0.653 1.00 85.94 161 GLU A C 1
ATOM 1254 O O . GLU A 1 161 ? 20.198 -24.472 1.258 1.00 85.94 161 GLU A O 1
ATOM 1259 N N . ILE A 1 162 ? 21.156 -25.062 -0.681 1.00 86.25 162 ILE A N 1
ATOM 1260 C CA . ILE A 1 162 ? 20.294 -24.205 -1.510 1.00 86.25 162 ILE A CA 1
ATOM 1261 C C . ILE A 1 162 ? 18.827 -24.648 -1.421 1.00 86.25 162 ILE A C 1
ATOM 1263 O O . ILE A 1 162 ? 17.919 -23.817 -1.339 1.00 86.25 162 ILE A O 1
ATOM 1267 N N . LEU A 1 163 ? 18.579 -25.958 -1.454 1.00 86.25 163 LEU A N 1
ATOM 1268 C CA . LEU A 1 163 ? 17.235 -26.512 -1.330 1.00 86.25 163 LEU A CA 1
ATOM 1269 C C . LEU A 1 163 ? 16.647 -26.264 0.060 1.00 86.25 163 LEU A C 1
ATOM 1271 O O . LEU A 1 163 ? 15.463 -25.947 0.141 1.00 86.25 163 LEU A O 1
ATOM 1275 N N . ASP A 1 164 ? 17.446 -26.337 1.129 1.00 88.69 164 ASP A N 1
ATOM 1276 C CA . ASP A 1 164 ? 16.970 -25.989 2.469 1.00 88.69 164 ASP A CA 1
ATOM 1277 C C . ASP A 1 164 ? 16.563 -24.513 2.528 1.00 88.69 164 ASP A C 1
ATOM 1279 O O . ASP A 1 164 ? 15.454 -24.215 2.956 1.00 88.69 164 ASP A O 1
ATOM 1283 N N . GLU A 1 165 ? 17.351 -23.573 1.996 1.00 86.50 165 GLU A N 1
ATOM 1284 C CA . GLU A 1 165 ? 16.950 -22.155 1.947 1.00 86.50 165 GLU A CA 1
ATOM 1285 C C . GLU A 1 165 ? 15.624 -21.924 1.197 1.00 86.50 165 GLU A C 1
ATOM 1287 O O . GLU A 1 165 ? 14.765 -21.141 1.640 1.00 86.50 165 GLU A O 1
ATOM 1292 N N . MET A 1 166 ? 15.439 -22.615 0.068 1.00 85.06 166 MET A N 1
ATOM 1293 C CA . MET A 1 166 ? 14.196 -22.581 -0.705 1.00 85.06 166 MET A CA 1
ATOM 1294 C C . MET A 1 166 ? 13.023 -23.147 0.095 1.00 85.06 166 MET A C 1
ATOM 1296 O O . MET A 1 166 ? 11.971 -22.505 0.178 1.00 85.06 166 MET A O 1
ATOM 1300 N N . ASP A 1 167 ? 13.211 -24.303 0.727 1.00 87.94 167 ASP A N 1
ATOM 1301 C CA . ASP A 1 167 ? 12.209 -24.953 1.565 1.00 87.94 167 ASP A CA 1
ATOM 1302 C C . ASP A 1 167 ? 11.858 -24.097 2.779 1.00 87.94 167 ASP A C 1
ATOM 1304 O O . ASP A 1 167 ? 10.683 -23.969 3.113 1.00 87.94 167 ASP A O 1
ATOM 1308 N N . GLN A 1 168 ? 12.835 -23.466 3.432 1.00 88.69 168 GLN A N 1
ATOM 1309 C CA . GLN A 1 168 ? 12.596 -22.554 4.550 1.00 88.69 168 GLN A CA 1
ATOM 1310 C C . GLN A 1 168 ? 11.781 -21.340 4.103 1.00 88.69 168 GLN A C 1
ATOM 1312 O O . GLN A 1 168 ? 10.867 -20.911 4.807 1.00 88.69 168 GLN A O 1
ATOM 1317 N N . THR A 1 169 ? 12.072 -20.788 2.925 1.00 84.69 169 THR A N 1
ATOM 1318 C CA . THR A 1 169 ? 11.315 -19.655 2.377 1.00 84.69 169 THR A CA 1
ATOM 1319 C C . THR A 1 169 ? 9.884 -20.057 2.037 1.00 84.69 169 THR A C 1
ATOM 1321 O O . THR A 1 169 ? 8.946 -19.382 2.462 1.00 84.69 169 THR A O 1
ATOM 1324 N N . HIS A 1 170 ? 9.700 -21.201 1.382 1.00 85.81 170 HIS A N 1
ATOM 1325 C CA . HIS A 1 170 ? 8.376 -21.730 1.078 1.00 85.81 170 HIS A CA 1
ATOM 1326 C C . HIS A 1 170 ? 7.585 -22.085 2.348 1.00 85.81 170 HIS A C 1
ATOM 1328 O O . HIS A 1 170 ? 6.406 -21.752 2.459 1.00 85.81 170 HIS A O 1
ATOM 1334 N N . LYS A 1 171 ? 8.234 -22.690 3.351 1.00 87.88 171 LYS A N 1
ATOM 1335 C CA . LYS A 1 171 ? 7.635 -22.971 4.665 1.00 87.88 171 LYS A CA 1
ATOM 1336 C C . LYS A 1 171 ? 7.180 -21.689 5.352 1.00 87.88 171 LYS A C 1
ATOM 1338 O O . LYS A 1 171 ? 6.072 -21.679 5.874 1.00 87.88 171 LYS A O 1
ATOM 1343 N N . ARG A 1 172 ? 7.975 -20.613 5.329 1.00 85.25 172 ARG A N 1
ATOM 1344 C CA . ARG A 1 172 ? 7.587 -19.306 5.897 1.00 85.25 172 ARG A CA 1
ATOM 1345 C C . ARG A 1 172 ? 6.348 -18.726 5.208 1.00 85.25 172 ARG A C 1
ATOM 1347 O O . ARG A 1 172 ? 5.429 -18.277 5.888 1.00 85.25 172 ARG A O 1
ATOM 1354 N N . GLU A 1 173 ? 6.289 -18.770 3.877 1.00 83.88 173 GLU A N 1
ATOM 1355 C CA . GLU A 1 173 ? 5.109 -18.316 3.124 1.00 83.88 173 GLU A CA 1
ATOM 1356 C C . GLU A 1 173 ? 3.874 -19.167 3.443 1.00 83.88 173 GLU A C 1
ATOM 1358 O O . GLU A 1 173 ? 2.803 -18.637 3.743 1.00 83.88 173 GLU A O 1
ATOM 1363 N N . MET A 1 174 ? 4.025 -20.492 3.440 1.00 86.69 174 MET A N 1
ATOM 1364 C CA . MET A 1 174 ? 2.937 -21.420 3.737 1.00 86.69 174 MET A CA 1
ATOM 1365 C C . MET A 1 174 ? 2.454 -21.290 5.186 1.00 86.69 174 MET A C 1
ATOM 1367 O O . MET A 1 174 ? 1.257 -21.381 5.444 1.00 86.69 174 MET A O 1
ATOM 1371 N N . GLN A 1 175 ? 3.357 -21.027 6.135 1.00 88.38 175 GLN A N 1
ATOM 1372 C CA . GLN A 1 175 ? 3.012 -20.722 7.524 1.00 88.38 175 GLN A CA 1
ATOM 1373 C C . GLN A 1 175 ? 2.119 -19.487 7.612 1.00 88.38 175 GLN A C 1
ATOM 1375 O O . GLN A 1 175 ? 1.094 -19.556 8.280 1.00 88.38 175 GLN A O 1
ATOM 1380 N N . LEU A 1 176 ? 2.444 -18.401 6.902 1.00 85.69 176 LEU A N 1
ATOM 1381 C CA . LEU A 1 176 ? 1.605 -17.203 6.877 1.00 85.69 176 LEU A CA 1
ATOM 1382 C C . LEU A 1 176 ? 0.202 -17.510 6.339 1.00 85.69 176 LEU A C 1
ATOM 1384 O O . LEU A 1 176 ? -0.785 -17.130 6.966 1.00 85.69 176 LEU A O 1
ATOM 1388 N N . TYR A 1 177 ? 0.097 -18.230 5.217 1.00 85.19 177 TYR A N 1
ATOM 1389 C CA . TYR A 1 177 ? -1.204 -18.628 4.671 1.00 85.19 177 TYR A CA 1
ATOM 1390 C C . TYR A 1 177 ? -1.984 -19.509 5.645 1.00 85.19 177 TYR A C 1
ATOM 1392 O O . TYR A 1 177 ? -3.152 -19.233 5.909 1.00 85.19 177 TYR A O 1
ATOM 1400 N N . ASN A 1 178 ? -1.340 -20.519 6.230 1.00 87.56 178 ASN A N 1
ATOM 1401 C CA . ASN A 1 178 ? -1.956 -21.393 7.226 1.00 87.56 178 ASN A CA 1
ATOM 1402 C C . ASN A 1 178 ? -2.412 -20.612 8.464 1.00 87.56 178 ASN A C 1
ATOM 1404 O O . ASN A 1 178 ? -3.500 -20.872 8.973 1.00 87.56 178 ASN A O 1
ATOM 1408 N N . SER A 1 179 ? -1.639 -19.624 8.922 1.00 87.94 179 SER A N 1
ATOM 1409 C CA . SER A 1 179 ? -2.047 -18.727 10.004 1.00 87.94 179 SER A CA 1
ATOM 1410 C C . SER A 1 179 ? -3.280 -17.913 9.619 1.00 87.94 179 SER A C 1
ATOM 1412 O O . SER A 1 179 ? -4.227 -17.871 10.397 1.00 87.94 179 SER A O 1
ATOM 1414 N N . ILE A 1 180 ? -3.326 -17.327 8.416 1.00 86.94 180 ILE A N 1
ATOM 1415 C CA . ILE A 1 180 ? -4.509 -16.595 7.930 1.00 86.94 180 ILE A CA 1
ATOM 1416 C C . ILE A 1 180 ? -5.730 -17.525 7.850 1.00 86.94 180 ILE A C 1
ATOM 1418 O O . ILE A 1 180 ? -6.805 -17.151 8.312 1.00 86.94 180 ILE A O 1
ATOM 1422 N N . PHE A 1 181 ? -5.582 -18.743 7.323 1.00 86.62 181 PHE A N 1
ATOM 1423 C CA . PHE A 1 181 ? -6.667 -19.732 7.293 1.00 86.62 181 PHE A CA 1
ATOM 1424 C C . PHE A 1 181 ? -7.127 -20.139 8.698 1.00 86.62 181 PHE A C 1
ATOM 1426 O O . PHE A 1 181 ? -8.327 -20.282 8.936 1.00 86.62 181 PHE A O 1
ATOM 1433 N N . GLY A 1 182 ? -6.197 -20.257 9.647 1.00 86.62 182 GLY A N 1
ATOM 1434 C CA . GLY A 1 182 ? -6.511 -20.468 11.058 1.00 86.62 182 GLY A CA 1
ATOM 1435 C C . GLY A 1 182 ? -7.356 -19.332 11.633 1.00 86.62 182 GLY A C 1
ATOM 1436 O O . GLY A 1 182 ? -8.381 -19.589 12.258 1.00 86.62 182 GLY A O 1
ATOM 1437 N N . LEU A 1 183 ? -7.000 -18.075 11.347 1.00 87.88 183 LEU A N 1
ATOM 1438 C CA . LEU A 1 183 ? -7.785 -16.907 11.764 1.00 87.88 183 LEU A CA 1
ATOM 1439 C C . LEU A 1 183 ? -9.195 -16.904 11.160 1.00 87.88 183 LEU A C 1
ATOM 1441 O O . LEU A 1 183 ? -10.156 -16.551 11.841 1.00 87.88 183 LEU A O 1
ATOM 1445 N N . LEU A 1 184 ? -9.340 -17.342 9.905 1.00 87.25 184 LEU A N 1
ATOM 1446 C CA . LEU A 1 184 ? -10.646 -17.490 9.250 1.00 87.25 184 LEU A CA 1
ATOM 1447 C C . LEU A 1 184 ? -11.541 -18.560 9.898 1.00 87.25 184 LEU A C 1
ATOM 1449 O O . LEU A 1 184 ? -12.730 -18.610 9.597 1.00 87.25 184 LEU A O 1
ATOM 1453 N N . SER A 1 185 ? -10.993 -19.396 10.781 1.00 86.06 185 SER A N 1
ATOM 1454 C CA . SER A 1 185 ? -11.758 -20.395 11.535 1.00 86.06 185 SER A CA 1
ATOM 1455 C C . SER A 1 185 ? -12.346 -19.846 12.841 1.00 86.06 185 SER A C 1
ATOM 1457 O O . SER A 1 185 ? -13.082 -20.560 13.520 1.00 86.06 185 SER A O 1
ATOM 1459 N N . PHE A 1 186 ? -12.034 -18.603 13.227 1.00 85.62 186 PHE A N 1
ATOM 1460 C CA . PHE A 1 186 ? -12.618 -18.000 14.423 1.00 85.62 186 PHE A CA 1
ATOM 1461 C C . PHE A 1 186 ? -14.080 -17.605 14.215 1.00 85.62 186 PHE A C 1
ATOM 1463 O O . PHE A 1 186 ? -14.496 -17.196 13.139 1.00 85.62 186 PHE A O 1
ATOM 1470 N N . GLU A 1 187 ? -14.861 -17.678 15.291 1.00 83.25 187 GLU A N 1
ATOM 1471 C CA . GLU A 1 187 ? -16.286 -17.336 15.266 1.00 83.25 187 GLU A CA 1
ATOM 1472 C C . GLU A 1 187 ? -16.516 -15.834 15.021 1.00 83.25 187 GLU A C 1
ATOM 1474 O O . GLU A 1 187 ? -17.444 -15.429 14.322 1.00 83.25 187 GLU A O 1
ATOM 1479 N N . LYS A 1 188 ? -15.656 -14.985 15.598 1.00 89.19 188 LYS A N 1
ATOM 1480 C CA . LYS A 1 188 ? -15.797 -13.526 15.565 1.00 89.19 188 LYS A CA 1
ATOM 1481 C C . LYS A 1 188 ? -14.800 -12.900 14.601 1.00 89.19 18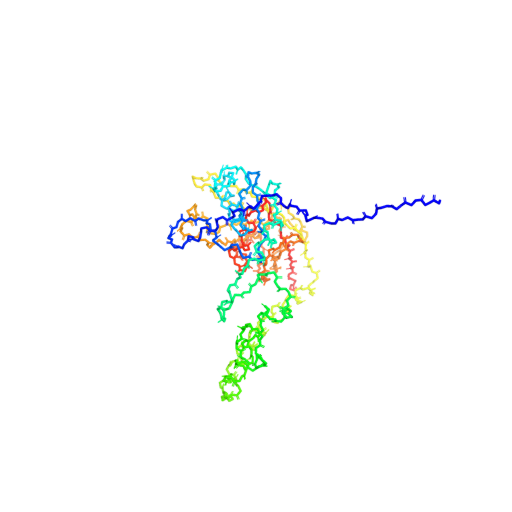8 LYS A C 1
ATOM 1483 O O . LYS A 1 188 ? -13.705 -12.489 14.991 1.00 89.19 188 LYS A O 1
ATOM 1488 N N . ILE A 1 189 ? -15.230 -12.790 13.348 1.00 92.94 189 ILE A N 1
ATOM 1489 C CA . ILE A 1 189 ? -14.477 -12.154 12.265 1.00 92.94 189 ILE A CA 1
ATOM 1490 C C . ILE A 1 189 ? -15.183 -10.873 11.841 1.00 92.94 189 ILE A C 1
ATOM 1492 O O . ILE A 1 189 ? -16.378 -10.848 11.553 1.00 92.94 189 ILE A O 1
ATOM 1496 N N . GLY A 1 190 ? -14.420 -9.793 11.812 1.00 91.88 190 GLY A N 1
ATOM 1497 C CA . GLY A 1 190 ? -14.832 -8.482 11.365 1.00 91.88 190 GLY A CA 1
ATOM 1498 C C . GLY A 1 190 ? -14.121 -8.099 10.078 1.00 91.88 190 GLY A C 1
ATOM 1499 O O . GLY A 1 190 ? -12.903 -8.223 9.973 1.00 91.88 190 GLY A O 1
ATOM 1500 N N . TYR A 1 191 ? -14.875 -7.581 9.117 1.00 92.31 191 TYR A N 1
ATOM 1501 C CA . TYR A 1 191 ? -14.343 -7.026 7.879 1.00 92.31 191 TYR A CA 1
ATOM 1502 C C . TYR A 1 191 ? -14.950 -5.650 7.635 1.00 92.31 191 TYR A C 1
ATOM 1504 O O . TYR A 1 191 ? -16.151 -5.451 7.827 1.00 92.31 191 TYR A O 1
ATOM 1512 N N . THR A 1 192 ? -14.124 -4.704 7.201 1.00 94.12 192 THR A N 1
ATOM 1513 C CA . THR A 1 192 ? -14.603 -3.407 6.727 1.00 94.12 192 THR A CA 1
ATOM 1514 C C . THR A 1 192 ? -13.611 -2.767 5.762 1.00 94.12 192 THR A C 1
ATOM 1516 O O . THR A 1 192 ? -12.398 -2.992 5.832 1.00 94.12 192 THR A O 1
ATOM 1519 N N . GLU A 1 193 ? -14.128 -1.942 4.858 1.00 93.62 193 GLU A N 1
ATOM 1520 C CA . GLU A 1 193 ? -13.308 -1.077 4.019 1.00 93.62 193 GLU A CA 1
ATOM 1521 C C . GLU A 1 193 ? -13.120 0.263 4.727 1.00 93.62 193 GLU A C 1
ATOM 1523 O O . GLU A 1 193 ? -14.080 0.923 5.129 1.00 93.62 193 GLU A O 1
ATOM 1528 N N . VAL A 1 194 ? -11.865 0.661 4.902 1.00 93.75 194 VAL A N 1
ATOM 1529 C CA . VAL A 1 194 ? -11.497 1.870 5.631 1.00 93.75 194 VAL A CA 1
ATOM 1530 C C . VAL A 1 194 ? -10.942 2.911 4.677 1.00 93.75 194 VAL A C 1
ATOM 1532 O O . VAL A 1 194 ? -10.074 2.634 3.849 1.00 93.75 194 VAL A O 1
ATOM 1535 N N . GLN A 1 195 ? -11.441 4.136 4.816 1.00 93.50 195 GLN A N 1
ATOM 1536 C CA . GLN A 1 195 ? -10.973 5.283 4.056 1.00 93.50 195 GLN A CA 1
ATOM 1537 C C . GLN A 1 195 ? -10.238 6.250 4.978 1.00 93.50 195 GLN A C 1
ATOM 1539 O O . GLN A 1 195 ? -10.836 6.911 5.828 1.00 93.50 195 GLN A O 1
ATOM 1544 N N . PHE A 1 196 ? -8.938 6.354 4.764 1.00 93.75 196 PHE A N 1
ATOM 1545 C CA . PHE A 1 196 ? -8.050 7.293 5.421 1.00 93.75 196 PHE A CA 1
ATOM 1546 C C . PHE A 1 196 ? -8.171 8.668 4.769 1.00 93.75 196 PHE A C 1
ATOM 1548 O O . PHE A 1 196 ? -7.927 8.831 3.567 1.00 93.75 196 PHE A O 1
ATOM 1555 N N . ARG A 1 197 ? -8.534 9.662 5.577 1.00 93.56 197 ARG A N 1
ATOM 1556 C CA . ARG A 1 197 ? -8.621 11.067 5.183 1.00 93.56 197 ARG A CA 1
ATOM 1557 C C . ARG A 1 197 ? -7.393 11.815 5.695 1.00 93.56 197 ARG A C 1
ATOM 1559 O O . ARG A 1 197 ? -7.019 11.616 6.851 1.00 93.56 197 ARG A O 1
ATOM 1566 N N . PRO A 1 198 ? -6.757 12.652 4.864 1.00 91.62 198 PRO A N 1
ATOM 1567 C CA . PRO A 1 198 ? -5.597 13.415 5.287 1.00 91.62 198 PRO A CA 1
ATOM 1568 C C . PRO A 1 198 ? -6.001 14.508 6.281 1.00 91.62 198 PRO A C 1
ATOM 1570 O O . PRO A 1 198 ? -7.017 15.177 6.093 1.00 91.62 198 PRO A O 1
ATOM 1573 N N . TYR A 1 199 ? -5.171 14.726 7.291 1.00 89.94 199 TYR A N 1
ATOM 1574 C CA . TYR A 1 199 ? -5.223 15.886 8.175 1.00 89.94 199 TYR A CA 1
ATOM 1575 C C . TYR A 1 199 ? -3.797 16.341 8.494 1.00 89.94 199 TYR A C 1
ATOM 1577 O O . TYR A 1 199 ? -2.833 15.595 8.300 1.00 89.94 199 TYR A O 1
ATOM 1585 N N . ARG A 1 200 ? -3.650 17.584 8.945 1.00 85.38 200 ARG A N 1
ATOM 1586 C CA . ARG A 1 200 ? -2.355 18.145 9.335 1.00 85.38 200 ARG A CA 1
ATOM 1587 C C . ARG A 1 200 ? -2.386 18.575 10.788 1.00 85.38 200 ARG A C 1
ATOM 1589 O O . ARG A 1 200 ? -3.451 18.870 11.321 1.00 85.38 200 ARG A O 1
ATOM 1596 N N . THR A 1 201 ? -1.221 18.544 11.418 1.00 81.56 201 THR A N 1
ATOM 1597 C CA . THR A 1 201 ? -1.031 19.120 12.748 1.00 81.56 201 THR A CA 1
ATOM 1598 C C . THR A 1 201 ? -0.708 20.604 12.634 1.00 81.56 201 THR A C 1
ATOM 1600 O O . THR A 1 201 ? -0.036 21.015 11.688 1.00 81.56 201 THR A O 1
ATOM 1603 N N . ASP A 1 202 ? -1.136 21.383 13.627 1.00 75.62 202 ASP A N 1
ATOM 1604 C CA . ASP A 1 202 ? -0.866 22.826 13.741 1.00 75.62 202 ASP A CA 1
ATOM 1605 C C . ASP A 1 202 ? 0.555 23.124 14.271 1.00 75.62 202 ASP A C 1
ATOM 1607 O O . ASP A 1 202 ? 0.825 24.183 14.836 1.00 75.62 202 ASP A O 1
ATOM 1611 N N . ASP A 1 203 ? 1.482 22.174 14.117 1.00 74.06 203 ASP A N 1
ATOM 1612 C CA . ASP A 1 203 ? 2.874 22.334 14.528 1.00 74.06 203 ASP A CA 1
ATOM 1613 C C . ASP A 1 203 ? 3.606 23.322 13.602 1.00 74.06 203 ASP A C 1
ATOM 1615 O O . ASP A 1 203 ? 3.266 23.466 12.427 1.00 74.06 203 ASP A O 1
ATOM 1619 N N . PHE A 1 204 ? 4.698 23.930 14.089 1.00 65.31 204 PHE A N 1
ATOM 1620 C CA . PHE A 1 204 ? 5.556 24.828 13.292 1.00 65.31 204 PHE A CA 1
ATOM 1621 C C . PHE A 1 204 ? 5.997 24.205 11.952 1.00 65.31 204 PHE A C 1
ATOM 1623 O O . PHE A 1 204 ? 6.114 24.892 10.939 1.00 65.31 204 PHE A O 1
ATOM 1630 N N . ILE A 1 205 ? 6.203 22.883 11.937 1.00 69.56 205 ILE A N 1
ATOM 1631 C CA . ILE A 1 205 ? 6.352 22.087 10.718 1.00 69.56 205 ILE A CA 1
ATOM 1632 C C . ILE A 1 205 ? 5.098 21.228 10.578 1.00 69.56 205 ILE A C 1
ATOM 1634 O O . ILE A 1 205 ? 5.024 20.149 11.166 1.00 69.56 205 ILE A O 1
ATOM 1638 N N . THR A 1 206 ? 4.137 21.681 9.770 1.00 73.00 206 THR A N 1
ATOM 1639 C CA . THR A 1 206 ? 2.922 20.910 9.478 1.00 73.00 206 THR A CA 1
ATOM 1640 C C . THR A 1 206 ? 3.297 19.532 8.926 1.00 73.00 206 THR A C 1
ATOM 1642 O O . THR A 1 206 ? 4.048 19.410 7.946 1.00 73.00 206 THR A O 1
ATOM 1645 N N . ARG A 1 207 ? 2.819 18.475 9.589 1.00 80.12 207 ARG A N 1
ATOM 1646 C CA . ARG A 1 207 ? 3.036 17.080 9.183 1.00 80.12 207 ARG A CA 1
ATOM 1647 C C . ARG A 1 207 ? 1.742 16.486 8.656 1.00 80.12 207 ARG A C 1
ATOM 1649 O O . ARG A 1 207 ? 0.671 16.730 9.203 1.00 80.12 207 ARG A O 1
ATOM 1656 N N . LEU A 1 208 ? 1.857 15.698 7.592 1.00 85.56 208 LEU A N 1
ATOM 1657 C CA . LEU A 1 208 ? 0.728 14.995 6.999 1.00 85.56 208 LEU A CA 1
ATOM 1658 C C . LEU A 1 208 ? 0.458 13.693 7.757 1.00 85.56 208 LEU A C 1
ATOM 1660 O O . LEU A 1 208 ? 1.298 12.791 7.787 1.00 85.56 208 LEU A O 1
ATOM 1664 N N . TYR A 1 209 ? -0.743 13.592 8.305 1.00 90.12 209 TYR A N 1
ATOM 1665 C CA . TYR A 1 209 ? -1.283 12.382 8.901 1.00 90.12 209 TYR A CA 1
ATOM 1666 C C . TYR A 1 209 ? -2.550 11.968 8.171 1.00 90.12 209 TYR A C 1
ATOM 1668 O O . TYR A 1 209 ? -3.128 12.720 7.384 1.00 90.12 209 TYR A O 1
ATOM 1676 N N . TYR A 1 210 ? -2.989 10.752 8.444 1.00 92.94 210 TYR A N 1
ATOM 1677 C CA . TYR A 1 210 ? -4.223 10.217 7.917 1.00 92.94 210 TYR A CA 1
ATOM 1678 C C . TYR A 1 210 ? -5.035 9.592 9.042 1.00 92.94 210 TYR A C 1
ATOM 1680 O O . TYR A 1 210 ? -4.488 8.901 9.896 1.00 92.94 210 TYR A O 1
ATOM 1688 N N . GLU A 1 211 ? -6.342 9.804 9.034 1.00 95.25 211 GLU A N 1
ATOM 1689 C CA . GLU A 1 211 ? -7.256 9.209 10.005 1.00 95.25 211 GLU A CA 1
ATOM 1690 C C . GLU A 1 211 ? -8.518 8.725 9.298 1.00 95.25 211 GLU A C 1
ATOM 1692 O O . GLU A 1 211 ? -9.003 9.339 8.342 1.00 95.25 211 GLU A O 1
ATOM 1697 N N . THR A 1 212 ? -9.053 7.598 9.746 1.00 96.50 212 THR A N 1
ATOM 1698 C CA . THR A 1 212 ? -10.353 7.116 9.287 1.00 96.50 212 THR A CA 1
ATOM 1699 C C . THR A 1 212 ? -11.469 7.732 10.129 1.00 96.50 212 THR A C 1
ATOM 1701 O O . THR A 1 212 ? -11.310 7.888 11.341 1.00 96.50 212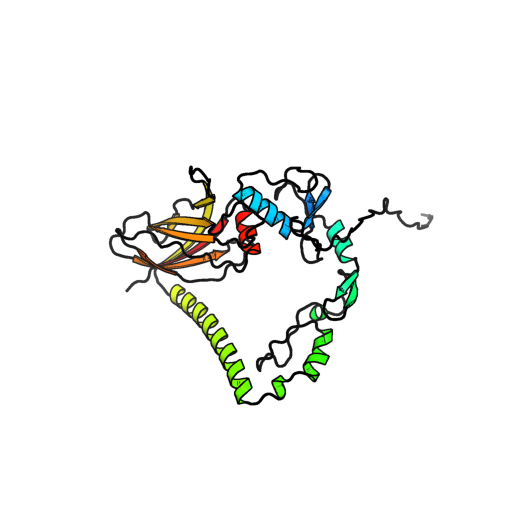 THR A O 1
ATOM 1704 N N . PRO A 1 213 ? -12.661 7.979 9.562 1.00 95.19 213 PRO A N 1
ATOM 1705 C CA . PRO A 1 213 ? -13.859 8.142 10.378 1.00 95.19 213 PRO A CA 1
ATOM 1706 C C . PRO A 1 213 ? -14.023 6.966 11.352 1.00 95.19 213 PRO A C 1
ATOM 1708 O O . PRO A 1 213 ? -13.528 5.866 11.093 1.00 95.19 213 PRO A O 1
ATOM 1711 N N . ARG A 1 214 ? -14.741 7.184 12.459 1.00 96.00 214 ARG A N 1
ATOM 1712 C CA . ARG A 1 214 ? -15.100 6.088 13.369 1.00 96.00 214 ARG A CA 1
ATOM 1713 C C . ARG A 1 214 ? -15.902 5.042 12.601 1.00 96.00 214 ARG A C 1
ATOM 1715 O O . ARG A 1 214 ? -16.892 5.387 11.958 1.00 96.00 214 ARG A O 1
ATOM 1722 N N . PHE A 1 215 ? -15.494 3.786 12.699 1.00 96.25 215 PHE A N 1
ATOM 1723 C CA . PHE A 1 215 ? -16.202 2.658 12.102 1.00 96.25 215 PHE A CA 1
ATOM 1724 C C . PHE A 1 215 ? -16.500 1.606 13.166 1.00 96.25 215 PHE A C 1
ATOM 1726 O O . PHE A 1 215 ? -15.813 1.530 14.182 1.00 96.25 215 PHE A O 1
ATOM 1733 N N . THR A 1 216 ? -17.549 0.814 12.949 1.00 95.38 216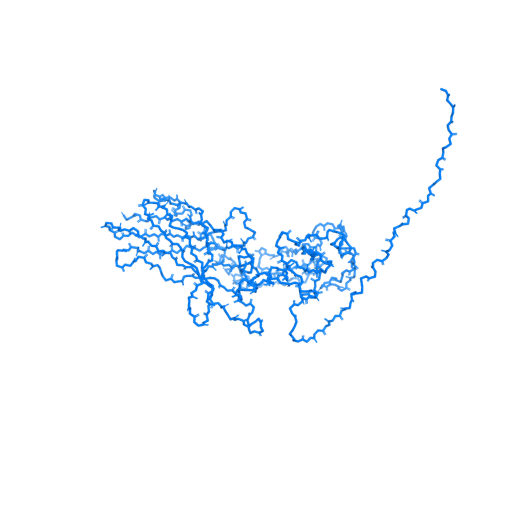 THR A N 1
ATOM 1734 C CA . THR A 1 216 ? -17.985 -0.209 13.908 1.00 95.38 216 THR A CA 1
ATOM 1735 C C . THR A 1 216 ? -17.748 -1.590 13.323 1.00 95.38 216 THR A C 1
ATOM 1737 O O . THR A 1 216 ? -18.235 -1.884 12.235 1.00 95.38 216 THR A O 1
ATOM 1740 N N . VAL A 1 217 ? -16.999 -2.424 14.039 1.00 94.31 217 VAL A N 1
ATOM 1741 C CA . VAL A 1 217 ? -16.680 -3.810 13.671 1.00 94.31 217 VAL A CA 1
ATOM 1742 C C . VAL A 1 217 ? -16.635 -4.638 14.953 1.00 94.31 217 VAL A C 1
ATOM 1744 O O . VAL A 1 217 ? -16.099 -4.175 15.959 1.00 94.31 217 VAL A O 1
ATOM 1747 N N . LEU A 1 218 ? -17.208 -5.848 14.933 1.00 91.56 218 LEU A N 1
ATOM 1748 C CA . LEU A 1 218 ? -17.316 -6.731 16.109 1.00 91.56 218 LEU A CA 1
ATOM 1749 C C . LEU A 1 218 ? -17.999 -6.057 17.316 1.00 91.56 218 LEU A C 1
ATOM 1751 O O . LEU A 1 218 ? -17.599 -6.246 18.460 1.00 91.56 218 LEU A O 1
ATOM 1755 N N . ASN A 1 219 ? -19.030 -5.243 17.056 1.00 90.62 219 ASN A N 1
ATOM 1756 C CA . ASN A 1 219 ? -19.753 -4.445 18.059 1.00 90.62 219 ASN A CA 1
ATOM 1757 C C . ASN A 1 219 ? -18.864 -3.477 18.862 1.00 90.62 219 ASN A C 1
ATOM 1759 O O . ASN A 1 219 ? -19.246 -3.026 19.939 1.00 90.62 219 ASN A O 1
ATOM 1763 N N . GLN A 1 220 ? -17.687 -3.147 18.332 1.00 93.44 220 GLN A N 1
ATOM 1764 C CA . GLN A 1 220 ? -16.756 -2.182 18.898 1.00 93.44 220 GLN A CA 1
ATOM 1765 C C . GLN A 1 220 ? -16.525 -1.042 17.906 1.00 93.44 220 GLN A C 1
ATOM 1767 O O . GLN A 1 220 ? -16.593 -1.234 16.689 1.00 93.44 220 GLN A O 1
ATOM 1772 N N . THR A 1 221 ? -16.253 0.151 18.428 1.00 96.00 221 THR A N 1
ATOM 1773 C CA . THR A 1 221 ? -15.982 1.348 17.630 1.00 96.00 221 THR A CA 1
ATOM 1774 C C . THR A 1 221 ? -14.484 1.561 17.535 1.00 96.00 221 THR A C 1
ATOM 1776 O O . THR A 1 221 ? -13.806 1.677 18.554 1.00 96.00 221 THR A O 1
ATOM 1779 N N . TRP A 1 222 ? -13.982 1.703 16.317 1.00 96.50 222 TRP A N 1
ATOM 1780 C CA . TRP A 1 222 ? -12.561 1.774 16.009 1.00 96.50 222 TRP A CA 1
ATOM 1781 C C . TRP A 1 222 ? -12.220 3.030 15.214 1.00 96.50 222 TRP A C 1
ATOM 1783 O O . TRP A 1 222 ? -13.069 3.620 14.538 1.00 96.50 222 TRP A O 1
ATOM 1793 N N . VAL A 1 223 ? -10.953 3.422 15.288 1.00 97.19 223 VAL A N 1
ATOM 1794 C CA . VAL A 1 223 ? -10.324 4.440 14.446 1.00 97.19 223 VAL A CA 1
ATOM 1795 C C . VAL A 1 223 ? -8.946 3.933 14.049 1.00 97.19 223 VAL A C 1
ATOM 1797 O O . VAL A 1 223 ? -8.215 3.409 14.886 1.00 97.19 223 VAL A O 1
ATOM 1800 N N . LEU A 1 224 ? -8.573 4.117 12.788 1.00 96.56 224 LEU A N 1
ATOM 1801 C CA . LEU A 1 224 ? -7.203 3.931 12.335 1.00 96.56 224 LEU A CA 1
ATOM 1802 C C . LEU A 1 224 ? -6.554 5.290 12.109 1.00 96.56 224 LEU A C 1
ATOM 1804 O O . LEU A 1 224 ? -7.133 6.166 11.462 1.00 96.56 224 LEU A O 1
ATOM 1808 N N . LYS A 1 225 ? -5.325 5.432 12.595 1.00 95.19 225 LYS A N 1
ATOM 1809 C CA . LYS A 1 225 ? -4.442 6.550 12.268 1.00 95.19 225 LYS A CA 1
ATOM 1810 C C . LYS A 1 225 ? -3.260 6.041 11.472 1.00 95.19 225 LYS A C 1
ATOM 1812 O O . LYS A 1 225 ? -2.792 4.934 11.705 1.00 95.19 225 LYS A O 1
ATOM 1817 N N . ALA A 1 226 ? -2.764 6.840 10.544 1.00 92.81 226 ALA A N 1
ATOM 1818 C CA . ALA A 1 226 ? -1.535 6.565 9.829 1.00 92.81 226 ALA A CA 1
ATOM 1819 C C . ALA A 1 226 ? -0.667 7.818 9.739 1.00 92.81 226 ALA A C 1
ATOM 1821 O O . ALA A 1 226 ? -1.163 8.945 9.678 1.00 92.81 226 ALA A O 1
ATOM 1822 N N . ARG A 1 227 ? 0.646 7.607 9.742 1.00 89.06 227 ARG A N 1
ATOM 1823 C CA . ARG A 1 227 ? 1.662 8.652 9.639 1.00 89.06 227 ARG A CA 1
ATOM 1824 C C . ARG A 1 227 ? 2.680 8.293 8.570 1.00 89.06 227 ARG A C 1
ATOM 1826 O O . ARG A 1 227 ? 2.977 7.117 8.356 1.00 89.06 227 ARG A O 1
ATOM 1833 N N . VAL A 1 228 ? 3.240 9.315 7.942 1.00 86.50 228 VAL A N 1
ATOM 1834 C CA . VAL A 1 228 ? 4.395 9.178 7.051 1.00 86.50 228 VAL A CA 1
ATOM 1835 C C . VAL A 1 228 ? 5.653 9.231 7.917 1.00 86.50 228 VAL A C 1
ATOM 1837 O O . VAL A 1 228 ? 5.846 10.210 8.633 1.00 86.50 228 VAL A O 1
ATOM 1840 N N . ASN A 1 229 ? 6.477 8.179 7.910 1.00 76.31 229 ASN A N 1
ATOM 1841 C CA . ASN A 1 229 ? 7.641 8.107 8.809 1.00 76.31 229 ASN A CA 1
ATOM 1842 C C . ASN A 1 229 ? 8.837 8.918 8.299 1.00 76.31 229 ASN A C 1
ATOM 1844 O O . ASN A 1 229 ? 9.571 9.483 9.099 1.00 76.31 229 ASN A O 1
ATOM 1848 N N . ASP A 1 230 ? 9.010 8.989 6.979 1.00 66.81 230 ASP A N 1
ATOM 1849 C CA . ASP A 1 230 ? 10.058 9.776 6.326 1.00 66.81 230 ASP A CA 1
ATOM 1850 C C . ASP A 1 230 ? 9.412 10.984 5.637 1.00 66.81 230 ASP A C 1
ATOM 1852 O O . ASP A 1 230 ? 9.146 11.000 4.433 1.00 66.81 230 ASP A O 1
ATOM 1856 N N . SER A 1 231 ? 9.006 11.952 6.463 1.00 55.81 231 SER A N 1
ATOM 1857 C CA . SER A 1 231 ? 8.335 13.180 6.031 1.00 55.81 231 SER A CA 1
ATOM 1858 C C . SER A 1 231 ? 9.325 14.301 5.702 1.00 55.81 231 SER A C 1
ATOM 1860 O O . SER A 1 231 ? 8.962 15.478 5.807 1.00 55.81 231 SER A O 1
ATOM 1862 N N . GLU A 1 232 ? 10.586 13.979 5.396 1.00 56.59 232 GLU A N 1
ATOM 1863 C CA . GLU A 1 232 ? 11.578 14.996 5.063 1.00 56.59 232 GLU A CA 1
ATOM 1864 C C . GLU A 1 232 ? 11.094 15.821 3.863 1.00 56.59 232 GLU A C 1
ATOM 1866 O O . GLU A 1 232 ? 10.841 15.320 2.768 1.00 56.59 232 GLU A O 1
ATOM 1871 N N . ARG A 1 233 ? 10.927 17.132 4.085 1.00 52.12 233 ARG A N 1
ATOM 1872 C CA . ARG A 1 233 ? 10.426 18.071 3.069 1.00 52.12 233 ARG A CA 1
ATOM 1873 C C . ARG A 1 233 ? 11.399 18.256 1.903 1.00 52.12 233 ARG A C 1
ATOM 1875 O O . ARG A 1 233 ? 11.004 18.831 0.889 1.00 52.12 233 ARG A O 1
ATOM 1882 N N . ASN A 1 234 ? 12.651 17.817 2.055 1.00 46.59 234 ASN A N 1
ATOM 1883 C CA . ASN A 1 234 ? 13.697 17.967 1.056 1.00 46.59 234 ASN A CA 1
ATOM 1884 C C . ASN A 1 234 ? 13.764 16.716 0.155 1.00 46.59 234 ASN A C 1
ATOM 1886 O O . ASN A 1 234 ? 14.274 15.685 0.592 1.00 46.59 234 ASN A O 1
ATOM 1890 N N . PRO A 1 235 ? 13.322 16.801 -1.115 1.00 47.00 235 PRO A N 1
ATOM 1891 C CA . PRO A 1 235 ? 13.367 15.680 -2.059 1.00 47.00 235 PRO A CA 1
ATOM 1892 C C . PRO A 1 235 ? 14.793 15.203 -2.373 1.00 47.00 235 PRO A C 1
ATOM 1894 O O . PRO A 1 235 ? 14.967 14.147 -2.969 1.00 47.00 235 PRO A O 1
ATOM 1897 N N . ASN A 1 236 ? 15.811 15.990 -2.002 1.00 43.72 236 ASN A N 1
ATOM 1898 C CA . ASN A 1 236 ? 17.216 15.702 -2.281 1.00 43.72 236 ASN A CA 1
ATOM 1899 C C . ASN A 1 236 ? 17.901 14.839 -1.205 1.00 43.72 236 ASN A C 1
ATOM 1901 O O . ASN A 1 236 ? 19.062 14.485 -1.391 1.00 43.72 236 ASN A O 1
ATOM 1905 N N . LEU A 1 237 ? 17.231 14.534 -0.083 1.00 46.19 237 LEU A N 1
ATOM 1906 C CA . LEU A 1 237 ? 17.816 13.777 1.037 1.00 46.19 237 LEU A CA 1
ATOM 1907 C C . LEU A 1 237 ? 17.315 12.324 1.102 1.00 46.19 237 LEU A C 1
ATOM 1909 O O . LEU A 1 237 ? 18.123 11.418 1.304 1.00 46.19 237 LEU A O 1
ATOM 1913 N N . SER A 1 238 ? 16.022 12.071 0.854 1.00 50.53 238 SER A N 1
ATOM 1914 C CA . SER A 1 238 ? 15.472 10.709 0.802 1.00 50.53 238 SER A CA 1
ATOM 1915 C C . SER A 1 238 ? 14.263 10.585 -0.129 1.00 50.53 238 SER A C 1
ATOM 1917 O O . SER A 1 238 ? 13.286 11.327 -0.038 1.00 50.53 238 SER A O 1
ATOM 1919 N N . CYS A 1 239 ? 14.299 9.570 -0.997 1.00 56.44 239 CYS A N 1
ATOM 1920 C CA . CYS A 1 239 ? 13.157 9.124 -1.803 1.00 56.44 239 CYS A CA 1
ATOM 1921 C C . CYS A 1 239 ? 12.436 7.912 -1.170 1.00 56.44 239 CYS A C 1
ATOM 1923 O O . CYS A 1 239 ? 11.554 7.312 -1.797 1.00 56.44 239 CYS A O 1
ATOM 1925 N N . LYS A 1 240 ? 12.829 7.491 0.043 1.00 67.38 240 LYS A N 1
ATOM 1926 C CA . LYS A 1 240 ? 12.341 6.270 0.706 1.00 67.38 240 LYS A CA 1
ATOM 1927 C C . LYS A 1 240 ? 11.182 6.575 1.653 1.00 67.38 240 LYS A C 1
ATOM 1929 O O . LYS A 1 240 ? 11.322 6.600 2.866 1.00 67.38 240 LYS A O 1
ATOM 1934 N N . ARG A 1 241 ? 9.987 6.742 1.090 1.00 77.12 241 ARG A N 1
ATOM 1935 C CA . ARG A 1 241 ? 8.775 6.989 1.886 1.00 77.12 241 ARG A CA 1
ATOM 1936 C C . ARG A 1 241 ? 8.190 5.693 2.423 1.00 77.12 241 ARG A C 1
ATOM 1938 O O . ARG A 1 241 ? 7.932 4.767 1.657 1.00 77.12 241 ARG A O 1
ATOM 1945 N N . THR A 1 242 ? 7.891 5.667 3.718 1.00 84.44 242 THR A N 1
ATOM 1946 C CA . THR A 1 242 ? 7.151 4.578 4.371 1.00 84.44 242 THR A CA 1
ATOM 1947 C C . THR A 1 242 ? 5.977 5.132 5.173 1.00 84.44 242 THR A C 1
ATOM 1949 O O . THR A 1 242 ? 6.009 6.269 5.654 1.00 84.44 242 THR A O 1
ATOM 1952 N N . LEU A 1 243 ? 4.929 4.321 5.303 1.00 88.56 243 LEU A N 1
ATOM 1953 C CA . LEU A 1 243 ? 3.755 4.615 6.119 1.00 88.56 243 LEU A CA 1
ATOM 1954 C C . LEU A 1 243 ? 3.746 3.687 7.331 1.00 88.56 243 LEU A C 1
ATOM 1956 O O . LEU A 1 243 ? 4.050 2.504 7.204 1.00 88.56 243 LEU A O 1
ATOM 1960 N N . SER A 1 244 ? 3.348 4.211 8.482 1.00 92.12 244 SER A N 1
ATOM 1961 C CA . SER A 1 244 ? 2.974 3.412 9.651 1.00 92.12 244 SER A CA 1
ATOM 1962 C C . SER A 1 244 ? 1.534 3.695 10.026 1.00 92.12 244 SER A C 1
ATOM 1964 O O . SER A 1 244 ? 1.037 4.793 9.777 1.00 92.12 244 SER A O 1
ATOM 1966 N N . PHE A 1 245 ? 0.876 2.735 10.662 1.00 94.69 245 PHE A N 1
ATOM 1967 C CA . PHE A 1 245 ? -0.495 2.861 11.126 1.00 94.69 245 PHE A CA 1
ATOM 1968 C C . PHE A 1 245 ? -0.655 2.399 12.576 1.00 94.69 245 PHE A C 1
ATOM 1970 O O . PHE A 1 245 ? 0.162 1.652 13.106 1.00 94.69 245 PHE A O 1
ATOM 1977 N N . GLN A 1 246 ? -1.721 2.871 13.205 1.00 95.69 246 GLN A N 1
ATOM 1978 C CA . GLN A 1 246 ? -2.112 2.591 14.576 1.00 95.69 246 GLN A CA 1
ATOM 1979 C C . GLN A 1 246 ? -3.608 2.282 14.590 1.00 95.69 246 GLN A C 1
ATOM 1981 O O . GLN A 1 246 ? -4.399 3.041 14.018 1.00 95.69 246 GLN A O 1
ATOM 1986 N N . LEU A 1 247 ? -3.998 1.184 15.236 1.00 96.50 247 LEU A N 1
ATOM 1987 C CA . LEU A 1 247 ? -5.398 0.825 15.450 1.00 96.50 247 LEU A CA 1
ATOM 1988 C C . LEU A 1 247 ? -5.815 1.243 16.861 1.00 96.50 247 LEU A C 1
ATOM 1990 O O . LEU A 1 247 ? -5.135 0.927 17.833 1.00 96.50 247 LEU A O 1
ATOM 1994 N N . ILE A 1 248 ? -6.927 1.970 16.960 1.00 96.38 248 ILE A N 1
ATOM 1995 C CA . ILE A 1 248 ? -7.409 2.564 18.206 1.00 96.38 248 ILE A CA 1
ATOM 1996 C C . ILE A 1 248 ? -8.842 2.113 18.460 1.00 96.38 248 ILE A C 1
ATOM 1998 O O . ILE A 1 248 ? -9.746 2.381 17.663 1.00 96.38 248 ILE A O 1
ATOM 2002 N N . LEU A 1 249 ? -9.062 1.494 19.610 1.00 96.00 249 LEU A N 1
ATOM 2003 C CA . LEU A 1 249 ? -10.369 1.168 20.150 1.00 96.00 249 LEU A CA 1
ATOM 2004 C C . LEU A 1 249 ? -10.955 2.395 20.868 1.00 96.00 249 LEU A C 1
ATOM 2006 O O . LEU A 1 249 ? -10.349 2.973 21.770 1.00 96.00 249 LEU A O 1
ATOM 2010 N N . LYS A 1 250 ? -12.143 2.834 20.450 1.00 95.12 250 LYS A N 1
ATOM 2011 C CA . LYS A 1 250 ? -12.844 4.001 21.019 1.00 95.12 250 LYS A CA 1
ATOM 2012 C C . LYS A 1 250 ? -13.996 3.631 21.944 1.00 95.12 250 LYS A C 1
ATOM 2014 O O . LYS A 1 250 ? -14.391 4.463 22.759 1.00 95.12 250 LYS A O 1
ATOM 2019 N N . SER A 1 251 ? -14.563 2.440 21.807 1.00 92.81 251 SER A N 1
ATOM 2020 C CA . SER A 1 251 ? -15.579 1.926 22.726 1.00 92.81 251 SER A CA 1
ATOM 2021 C C . SER A 1 251 ? -14.941 1.366 24.000 1.00 92.81 251 SER A C 1
ATOM 2023 O O . SER A 1 251 ? -13.780 0.968 24.007 1.00 92.81 251 SER A O 1
ATOM 2025 N N . LYS A 1 252 ? -15.712 1.344 25.092 1.00 91.06 252 LYS A N 1
ATOM 2026 C CA . LYS A 1 252 ? -15.310 0.659 26.326 1.00 91.06 252 LYS A CA 1
ATOM 2027 C C . LYS A 1 252 ? -15.569 -0.836 26.185 1.00 91.06 252 LYS A C 1
ATOM 2029 O O . LYS A 1 252 ? -16.628 -1.226 25.692 1.00 91.06 252 LYS A O 1
ATOM 2034 N N . VAL A 1 253 ? -14.642 -1.650 26.673 1.00 89.44 253 VAL A N 1
ATOM 2035 C CA . VAL A 1 253 ? -14.775 -3.111 26.701 1.00 89.44 253 VAL A CA 1
ATOM 2036 C C . VAL A 1 253 ? -15.029 -3.597 28.122 1.00 89.44 253 VAL A C 1
ATOM 2038 O O . VAL A 1 253 ? -14.513 -3.037 29.087 1.00 89.44 253 VAL A O 1
ATOM 2041 N N . SER A 1 254 ? -15.854 -4.635 28.261 1.00 86.12 254 SER A N 1
ATOM 2042 C CA . SER A 1 254 ? -16.152 -5.254 29.560 1.00 86.12 254 SER A CA 1
ATOM 2043 C C . SER A 1 254 ? -15.005 -6.124 30.077 1.00 86.12 254 SER A C 1
ATOM 2045 O O . SER A 1 254 ? -14.869 -6.302 31.281 1.00 86.12 254 SER A O 1
ATOM 2047 N N . ALA A 1 255 ? -14.190 -6.663 29.172 1.00 87.56 255 ALA A N 1
ATOM 2048 C CA . ALA A 1 255 ? -13.008 -7.463 29.463 1.00 87.56 255 ALA A CA 1
ATOM 2049 C C . ALA A 1 255 ? -11.949 -7.232 28.368 1.00 87.56 255 ALA A C 1
ATOM 2051 O O . ALA A 1 255 ? -12.324 -6.832 27.260 1.00 87.56 255 ALA A O 1
ATOM 2052 N N . PRO A 1 256 ? -10.655 -7.484 28.648 1.00 89.69 256 PRO A N 1
ATOM 2053 C CA . PRO A 1 256 ? -9.605 -7.401 27.639 1.00 89.69 256 PRO A CA 1
ATOM 2054 C C . PRO A 1 256 ? -9.916 -8.267 26.413 1.00 89.69 256 PRO A C 1
ATOM 2056 O O . PRO A 1 256 ? -10.337 -9.418 26.544 1.00 89.69 256 PRO A O 1
ATOM 2059 N N . MET A 1 257 ? -9.720 -7.703 25.224 1.00 90.38 257 MET A N 1
ATOM 2060 C CA . MET A 1 257 ? -10.048 -8.324 23.946 1.00 90.38 257 MET A CA 1
ATOM 2061 C C . MET A 1 257 ? -8.782 -8.580 23.132 1.00 90.38 257 MET A C 1
ATOM 2063 O O . MET A 1 257 ? -8.201 -7.661 22.556 1.00 90.38 257 MET A O 1
ATOM 2067 N N . GLU A 1 258 ? -8.387 -9.847 23.056 1.00 93.38 258 GLU A N 1
ATOM 2068 C CA . GLU A 1 258 ? -7.302 -10.314 22.192 1.00 93.38 258 GLU A CA 1
ATOM 2069 C C . GLU A 1 258 ? -7.749 -10.278 20.730 1.00 93.38 258 GLU A C 1
ATOM 2071 O O . GLU A 1 258 ? -8.752 -10.896 20.359 1.00 93.38 258 GLU A O 1
ATOM 2076 N N . CYS A 1 259 ? -7.019 -9.538 19.901 1.00 93.19 259 CYS A N 1
ATOM 2077 C CA . CYS A 1 259 ? -7.326 -9.388 18.487 1.00 93.19 259 CYS A CA 1
ATOM 2078 C C . CYS A 1 259 ? -6.116 -9.676 17.610 1.00 93.19 259 CYS A C 1
ATOM 2080 O O . CYS A 1 259 ? -5.035 -9.132 17.838 1.00 93.19 259 CYS A O 1
ATOM 2082 N N . SER A 1 260 ? -6.343 -10.424 16.534 1.00 94.06 260 SER A N 1
ATOM 2083 C CA . SER A 1 260 ? -5.469 -10.405 15.363 1.00 94.06 260 SER A CA 1
ATOM 2084 C C . SER A 1 260 ? -6.066 -9.484 14.308 1.00 94.06 260 SER A C 1
ATOM 2086 O O . SER A 1 260 ? -7.280 -9.468 14.116 1.00 94.06 260 SER A O 1
ATOM 2088 N N . PHE A 1 261 ? -5.253 -8.722 13.590 1.00 94.25 261 PHE A N 1
ATOM 2089 C CA . PHE A 1 261 ? -5.740 -7.897 12.485 1.00 94.25 261 PHE A CA 1
ATOM 2090 C C . PHE A 1 261 ? -4.703 -7.747 11.377 1.00 94.25 261 PHE A C 1
ATOM 2092 O O . PHE A 1 261 ? -3.500 -7.882 11.597 1.00 94.25 261 PHE A O 1
ATOM 2099 N N . LEU A 1 262 ? -5.182 -7.454 10.170 1.00 93.62 262 LEU A N 1
ATOM 2100 C CA . LEU A 1 262 ? -4.343 -7.137 9.017 1.00 93.62 262 LEU A CA 1
ATOM 2101 C C . LEU A 1 262 ? -4.996 -6.076 8.130 1.00 93.62 262 LEU A C 1
ATOM 2103 O O . LEU A 1 262 ? -6.223 -6.005 8.011 1.00 93.62 262 LEU A O 1
ATOM 2107 N N . LEU A 1 263 ? -4.148 -5.270 7.491 1.00 92.88 263 LEU A N 1
ATOM 2108 C CA . LEU A 1 263 ? -4.535 -4.288 6.483 1.00 92.88 263 LEU A CA 1
ATOM 2109 C C . LEU A 1 263 ? -4.095 -4.756 5.099 1.00 92.88 263 LEU A C 1
ATOM 2111 O O . LEU A 1 263 ? -2.925 -5.061 4.880 1.00 92.88 263 LEU A O 1
ATOM 2115 N N . LEU A 1 264 ? -5.034 -4.771 4.158 1.00 90.69 264 LEU A N 1
ATOM 2116 C CA . LEU A 1 264 ? -4.810 -5.146 2.764 1.00 90.69 264 LEU A CA 1
ATOM 2117 C C . LEU A 1 264 ? -5.200 -4.010 1.822 1.00 90.69 264 LEU A C 1
ATOM 2119 O O . LEU A 1 264 ? -5.869 -3.050 2.211 1.00 90.69 264 LEU A O 1
ATOM 2123 N N . LYS A 1 265 ? -4.816 -4.146 0.551 1.00 88.31 265 LYS A N 1
ATOM 2124 C CA . LYS A 1 265 ? -5.209 -3.208 -0.504 1.00 88.31 265 LYS A CA 1
ATOM 2125 C C . LYS A 1 265 ? -6.734 -3.113 -0.663 1.00 88.31 265 LYS A C 1
ATOM 2127 O O . LYS A 1 265 ? -7.451 -4.105 -0.497 1.00 88.31 265 LYS A O 1
ATOM 2132 N N . GLY A 1 266 ? -7.217 -1.922 -1.012 1.00 81.94 266 GLY A N 1
ATOM 2133 C CA . GLY A 1 266 ? -8.615 -1.679 -1.368 1.00 81.94 266 GLY A CA 1
ATOM 2134 C C . GLY A 1 266 ? -9.018 -2.269 -2.736 1.00 81.94 266 GLY A C 1
ATOM 2135 O O . GLY A 1 266 ? -8.155 -2.670 -3.516 1.00 81.94 266 GLY A O 1
ATOM 2136 N N . PRO A 1 267 ? -10.327 -2.309 -3.058 1.00 67.25 267 PRO A N 1
ATOM 2137 C CA . PRO A 1 267 ? -10.869 -2.880 -4.304 1.00 67.25 267 PRO A CA 1
ATOM 2138 C C . PRO A 1 267 ? -10.400 -2.198 -5.595 1.00 67.25 267 PRO A C 1
ATOM 2140 O O . PRO A 1 267 ? -10.418 -2.828 -6.648 1.00 67.25 267 PRO A O 1
ATOM 2143 N N . TYR A 1 268 ? -10.006 -0.925 -5.520 1.00 66.38 268 TYR A N 1
ATOM 2144 C CA . TYR A 1 268 ? -9.710 -0.083 -6.688 1.00 66.38 268 TYR A CA 1
ATOM 2145 C C . TYR A 1 268 ? -8.300 0.514 -6.665 1.00 66.38 268 TYR A C 1
ATOM 2147 O O . TYR A 1 268 ? -7.977 1.349 -7.508 1.00 66.38 268 TYR A O 1
ATOM 2155 N N . ASP A 1 269 ? -7.475 0.114 -5.697 1.00 68.19 269 ASP A N 1
ATOM 2156 C CA . ASP A 1 269 ? -6.090 0.559 -5.606 1.00 68.19 269 ASP A CA 1
ATOM 2157 C C . ASP A 1 269 ? -5.162 -0.496 -6.219 1.00 68.19 269 ASP A C 1
ATOM 2159 O O . ASP A 1 269 ? -5.169 -1.670 -5.843 1.00 68.19 269 ASP A O 1
ATOM 2163 N N . ASP A 1 270 ? -4.310 -0.049 -7.139 1.00 71.81 270 ASP A N 1
ATOM 2164 C CA . ASP A 1 270 ? -3.262 -0.860 -7.779 1.00 71.81 270 ASP A CA 1
ATOM 2165 C C . ASP A 1 270 ? -2.019 -1.035 -6.891 1.00 71.81 270 ASP A C 1
ATOM 2167 O O . ASP A 1 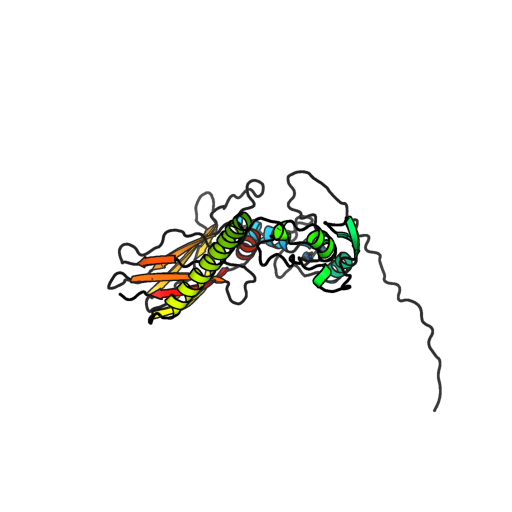270 ? -0.946 -1.433 -7.352 1.00 71.81 270 ASP A O 1
ATOM 2171 N N . VAL A 1 271 ? -2.154 -0.703 -5.606 1.00 83.25 271 VAL A N 1
ATOM 2172 C CA . VAL A 1 271 ? -1.057 -0.722 -4.648 1.00 83.25 271 VAL A CA 1
ATOM 2173 C C . VAL A 1 271 ? -0.831 -2.133 -4.136 1.00 83.25 271 VAL A C 1
ATOM 2175 O O . VAL A 1 271 ? -1.762 -2.821 -3.705 1.00 83.25 271 VAL A O 1
ATOM 2178 N N . LYS A 1 272 ? 0.428 -2.566 -4.163 1.00 82.94 272 LYS A N 1
ATOM 2179 C CA . LYS A 1 272 ? 0.828 -3.865 -3.621 1.00 82.94 272 LYS A CA 1
ATOM 2180 C C . LYS A 1 272 ? 1.221 -3.739 -2.148 1.00 82.94 272 LYS A C 1
ATOM 2182 O O . LYS A 1 272 ? 2.137 -2.998 -1.798 1.00 82.94 272 LYS A O 1
ATOM 2187 N N . ILE A 1 273 ? 0.521 -4.488 -1.298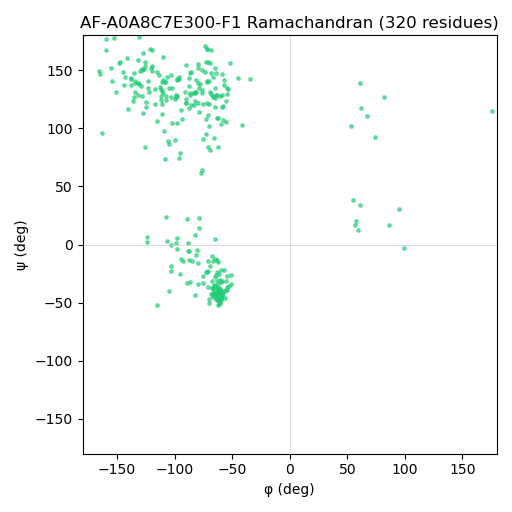 1.00 86.62 273 ILE A N 1
ATOM 2188 C CA . ILE A 1 273 ? 0.740 -4.558 0.151 1.00 86.62 273 ILE A CA 1
ATOM 2189 C C . ILE A 1 273 ? 0.874 -6.033 0.525 1.00 86.62 273 ILE A C 1
ATOM 2191 O O . ILE A 1 273 ? 0.010 -6.834 0.155 1.00 86.62 273 ILE A O 1
ATOM 2195 N N . ASN A 1 274 ? 1.943 -6.385 1.237 1.00 86.38 274 ASN A N 1
ATOM 2196 C CA . ASN A 1 274 ? 2.157 -7.745 1.721 1.00 86.38 274 ASN A CA 1
ATOM 2197 C C . ASN A 1 274 ? 1.300 -7.997 2.971 1.00 86.38 274 ASN A C 1
ATOM 2199 O O . ASN A 1 274 ? 1.271 -7.153 3.862 1.00 86.38 274 ASN A O 1
ATOM 2203 N N . PRO A 1 275 ? 0.602 -9.134 3.085 1.00 86.94 275 PRO A N 1
ATOM 2204 C CA . PRO A 1 275 ? -0.182 -9.425 4.278 1.00 86.94 275 PRO A CA 1
ATOM 2205 C C . PRO A 1 275 ? 0.735 -9.618 5.494 1.00 86.94 275 PRO A C 1
ATOM 2207 O O . PRO A 1 275 ? 1.646 -10.440 5.465 1.00 86.94 275 PRO A O 1
ATOM 2210 N N . VAL A 1 276 ? 0.471 -8.885 6.577 1.00 90.19 276 VAL A N 1
ATOM 2211 C CA . VAL A 1 276 ? 1.120 -9.074 7.884 1.00 90.19 276 VAL A CA 1
ATOM 2212 C C . VAL A 1 276 ? 0.036 -9.114 8.950 1.00 90.19 276 VAL A C 1
ATOM 2214 O O . VAL A 1 276 ? -0.825 -8.235 8.991 1.00 90.19 276 VAL A O 1
ATOM 2217 N N . ILE A 1 277 ? 0.069 -10.153 9.785 1.00 91.56 277 ILE A N 1
ATOM 2218 C CA . ILE A 1 277 ? -0.852 -10.321 10.908 1.00 91.56 277 ILE A CA 1
ATOM 2219 C C . ILE A 1 277 ? -0.240 -9.649 12.135 1.00 91.56 277 ILE A C 1
ATOM 2221 O O . ILE A 1 277 ? 0.840 -10.031 12.586 1.00 91.56 277 ILE A O 1
ATOM 2225 N N . TYR A 1 278 ? -0.962 -8.692 12.702 1.00 93.06 278 TYR A N 1
ATOM 2226 C CA . TYR A 1 278 ? -0.625 -8.061 13.972 1.00 93.06 278 TYR A CA 1
ATOM 2227 C C . TYR A 1 278 ? -1.511 -8.620 15.076 1.00 93.06 278 TYR A C 1
ATOM 2229 O O . TYR A 1 278 ? -2.675 -8.929 14.832 1.00 93.06 278 TYR A O 1
ATOM 2237 N N . HIS A 1 279 ? -0.957 -8.734 16.279 1.00 93.69 279 HIS A N 1
ATOM 2238 C CA . HIS A 1 279 ? -1.642 -9.253 17.459 1.00 93.69 279 HIS A CA 1
ATOM 2239 C C . HIS A 1 279 ? -1.610 -8.196 18.554 1.00 93.69 279 HIS A C 1
ATOM 2241 O O . HIS A 1 279 ? -0.551 -7.623 18.819 1.00 93.69 279 HIS A O 1
ATOM 2247 N N . PHE A 1 280 ? -2.755 -7.924 19.173 1.00 94.94 280 PHE A N 1
ATOM 2248 C CA . PHE A 1 280 ? -2.841 -6.959 20.261 1.00 94.94 280 PHE A CA 1
ATOM 2249 C C . PHE A 1 280 ? -4.014 -7.246 21.199 1.00 94.94 280 PHE A C 1
ATOM 2251 O O . PHE A 1 280 ? -5.116 -7.569 20.751 1.00 94.94 280 PHE A O 1
ATOM 2258 N N . ALA A 1 281 ? -3.776 -7.057 22.495 1.00 94.00 281 ALA A N 1
ATOM 2259 C CA . ALA A 1 281 ? -4.772 -7.187 23.548 1.00 94.00 281 ALA A CA 1
ATOM 2260 C C . ALA A 1 281 ? -5.316 -5.804 23.927 1.00 94.00 281 ALA A C 1
ATOM 2262 O O . ALA A 1 281 ? -4.646 -5.030 24.610 1.00 94.00 281 ALA A O 1
ATOM 2263 N N . PHE A 1 282 ? -6.534 -5.486 23.489 1.00 93.75 282 PHE A N 1
ATOM 2264 C CA . PHE A 1 282 ? -7.168 -4.208 23.804 1.00 93.75 282 PHE A CA 1
ATOM 2265 C C . PHE A 1 282 ? -7.830 -4.245 25.185 1.00 93.75 282 PHE A C 1
ATOM 2267 O O . PHE A 1 282 ? -8.635 -5.134 25.464 1.00 93.75 282 PHE A O 1
ATOM 2274 N N . SER A 1 283 ? -7.556 -3.255 26.031 1.00 92.88 283 SER A N 1
ATOM 2275 C CA . SER A 1 283 ? -8.232 -3.044 27.318 1.00 92.88 283 SER A CA 1
ATOM 2276 C C . SER A 1 283 ? -8.689 -1.588 27.467 1.00 92.88 283 SER A C 1
ATOM 2278 O O . SER A 1 283 ? -8.478 -0.764 26.577 1.00 92.88 283 SER A O 1
ATOM 2280 N N . ASN A 1 284 ? -9.341 -1.251 28.584 1.00 90.19 284 ASN A N 1
ATOM 2281 C CA . ASN A 1 284 ? -9.735 0.138 28.842 1.00 90.19 284 ASN A CA 1
ATOM 2282 C C . ASN A 1 284 ? -8.527 1.029 29.189 1.00 90.19 284 ASN A C 1
ATOM 2284 O O . ASN A 1 284 ? -8.593 2.241 28.998 1.00 90.19 284 ASN A O 1
ATOM 2288 N N . GLU A 1 285 ? -7.440 0.431 29.678 1.00 89.94 285 GLU A N 1
ATOM 2289 C CA . GLU A 1 285 ? -6.162 1.084 29.976 1.00 89.94 285 GLU A CA 1
ATOM 2290 C C . GLU A 1 285 ? -5.253 1.136 28.743 1.00 89.94 285 GLU A C 1
ATOM 2292 O O . GLU A 1 285 ? -4.488 2.084 28.588 1.00 89.94 285 GLU A O 1
ATOM 2297 N N . ASN A 1 286 ? -5.349 0.133 27.864 1.00 92.19 286 ASN A N 1
ATOM 2298 C CA . ASN A 1 286 ? -4.536 0.006 26.662 1.00 92.19 286 ASN A CA 1
ATOM 2299 C C . ASN A 1 286 ? -5.421 -0.151 25.419 1.00 92.19 286 ASN A C 1
ATOM 2301 O O . ASN A 1 286 ? -5.733 -1.260 24.977 1.00 92.19 286 ASN A O 1
ATOM 2305 N N . ASN A 1 287 ? -5.875 0.979 24.881 1.00 93.75 287 ASN A N 1
ATOM 2306 C CA . ASN A 1 287 ? -6.851 1.023 23.794 1.00 93.75 287 ASN A CA 1
ATOM 2307 C C . ASN A 1 287 ? -6.237 1.328 22.421 1.00 93.75 28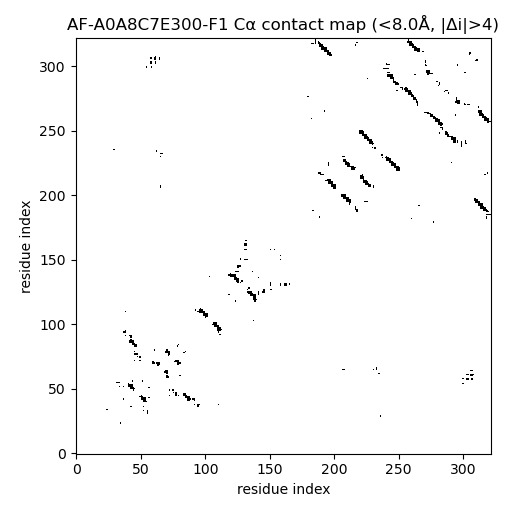7 ASN A C 1
ATOM 2309 O O . ASN A 1 287 ? -6.970 1.389 21.434 1.00 93.75 287 ASN A O 1
ATOM 2313 N N . GLU A 1 288 ? -4.925 1.520 22.330 1.00 94.19 288 GLU A N 1
ATOM 2314 C CA . GLU A 1 288 ? -4.242 1.841 21.083 1.00 94.19 288 GLU A CA 1
ATOM 2315 C C . GLU A 1 288 ? -2.978 1.010 20.903 1.00 94.19 288 GLU A C 1
ATOM 2317 O O . GLU A 1 288 ? -2.222 0.783 21.841 1.00 94.19 288 GLU A O 1
ATOM 2322 N N . THR A 1 289 ? -2.746 0.550 19.677 1.00 94.75 289 THR A N 1
ATOM 2323 C CA . THR A 1 289 ? -1.509 -0.160 19.342 1.00 94.75 289 THR A CA 1
ATOM 2324 C C . THR A 1 289 ? -0.331 0.810 19.300 1.00 94.75 289 THR A C 1
ATOM 2326 O O . THR A 1 289 ? -0.506 2.024 19.216 1.00 94.75 289 THR A O 1
ATOM 2329 N N . GLU A 1 290 ? 0.895 0.303 19.239 1.00 92.69 290 GLU A N 1
ATOM 2330 C CA . GLU A 1 290 ? 2.003 1.123 18.747 1.00 92.69 290 GLU A CA 1
ATOM 2331 C C . GLU A 1 290 ? 1.843 1.403 17.239 1.00 92.69 290 GLU A C 1
ATOM 2333 O O . GLU A 1 290 ? 1.022 0.787 16.547 1.00 92.69 290 GLU A O 1
ATOM 2338 N N . TYR A 1 291 ? 2.629 2.347 16.714 1.00 90.94 291 TYR A N 1
ATOM 2339 C CA . TYR A 1 291 ? 2.694 2.593 15.273 1.00 90.94 291 TYR A CA 1
ATOM 2340 C C . TYR A 1 291 ? 3.446 1.457 14.579 1.00 90.94 291 TYR A C 1
ATOM 2342 O O . TYR A 1 291 ? 4.672 1.378 14.643 1.00 90.94 291 TYR A O 1
ATOM 2350 N N . MET A 1 292 ? 2.716 0.623 13.849 1.00 91.50 292 MET A N 1
ATOM 2351 C CA . MET A 1 292 ? 3.260 -0.507 13.101 1.00 91.50 292 MET A CA 1
ATOM 2352 C C . MET A 1 292 ? 3.503 -0.107 11.642 1.00 91.50 292 MET A C 1
ATOM 2354 O O . MET A 1 292 ? 2.711 0.655 11.082 1.00 91.50 292 MET A O 1
ATOM 2358 N N . PRO A 1 293 ? 4.584 -0.572 10.994 1.00 89.56 293 PRO A N 1
ATOM 2359 C CA . PRO A 1 293 ? 4.841 -0.261 9.590 1.00 89.56 293 PRO A CA 1
ATOM 2360 C C . PRO A 1 293 ? 3.758 -0.875 8.700 1.00 89.56 293 PRO A C 1
ATOM 2362 O O . PRO A 1 293 ? 3.424 -2.043 8.864 1.00 89.56 293 PRO A O 1
ATOM 2365 N N . LEU A 1 294 ? 3.232 -0.114 7.739 1.00 89.38 294 LEU A N 1
ATOM 2366 C CA . LEU A 1 294 ? 2.389 -0.667 6.684 1.00 89.38 294 LEU A CA 1
ATOM 2367 C C . LEU A 1 294 ? 3.308 -1.405 5.690 1.00 89.38 294 LEU A C 1
ATOM 2369 O O . LEU A 1 294 ? 4.198 -0.764 5.125 1.00 89.38 294 LEU A O 1
ATOM 2373 N N . PRO A 1 295 ? 3.123 -2.718 5.465 1.00 85.94 295 PRO A N 1
ATOM 2374 C CA . PRO A 1 295 ? 4.027 -3.568 4.681 1.00 85.94 295 PRO A CA 1
ATOM 2375 C C . PRO A 1 295 ? 3.870 -3.344 3.166 1.00 85.94 295 PRO A C 1
ATOM 2377 O O . PRO A 1 295 ? 3.445 -4.218 2.407 1.00 85.94 295 PRO A O 1
ATOM 2380 N N . ILE A 1 296 ? 4.187 -2.131 2.723 1.00 86.06 296 ILE A N 1
ATOM 2381 C CA . ILE A 1 296 ? 4.236 -1.734 1.316 1.00 86.06 296 ILE A CA 1
ATOM 2382 C C . ILE A 1 296 ? 5.536 -2.271 0.706 1.00 86.06 296 ILE A C 1
ATOM 2384 O O . ILE A 1 296 ? 6.588 -2.195 1.337 1.00 86.06 296 ILE A O 1
ATOM 2388 N N . ILE A 1 297 ? 5.466 -2.799 -0.520 1.00 80.81 297 ILE A N 1
ATOM 2389 C CA . ILE A 1 297 ? 6.606 -3.462 -1.176 1.00 80.81 297 ILE A CA 1
ATOM 2390 C C . ILE A 1 297 ? 7.778 -2.503 -1.425 1.00 80.81 297 ILE A C 1
ATOM 2392 O O . ILE A 1 297 ? 8.929 -2.871 -1.203 1.00 80.81 297 ILE A O 1
ATOM 2396 N N . ASP A 1 298 ? 7.498 -1.283 -1.885 1.00 81.12 298 ASP A N 1
ATOM 2397 C CA . ASP A 1 298 ? 8.524 -0.293 -2.205 1.00 81.12 298 ASP A CA 1
ATOM 2398 C C . ASP A 1 298 ? 8.017 1.160 -2.065 1.00 81.12 298 ASP A C 1
ATOM 2400 O O . ASP A 1 298 ? 6.854 1.435 -1.748 1.00 81.12 298 ASP A O 1
ATOM 2404 N N . SER A 1 299 ? 8.911 2.125 -2.301 1.00 79.19 299 SER A N 1
ATOM 2405 C CA . SER A 1 299 ? 8.584 3.553 -2.235 1.00 79.19 299 SER A CA 1
ATOM 2406 C C . SER A 1 299 ? 7.691 4.032 -3.386 1.00 79.19 299 SER A C 1
ATOM 2408 O O . SER A 1 299 ? 6.997 5.040 -3.235 1.00 79.19 299 SER A O 1
ATOM 2410 N N . VAL A 1 300 ? 7.667 3.334 -4.524 1.00 80.75 300 VAL A N 1
ATOM 2411 C CA . VAL A 1 300 ? 6.812 3.674 -5.672 1.00 80.75 300 VAL A CA 1
ATOM 2412 C C . VAL A 1 300 ? 5.356 3.394 -5.319 1.00 80.75 300 VAL A C 1
ATOM 2414 O O . VAL A 1 300 ? 4.497 4.258 -5.504 1.00 80.75 300 VAL A O 1
ATOM 2417 N N . GLU A 1 301 ? 5.086 2.228 -4.742 1.00 84.94 301 GLU A N 1
ATOM 2418 C CA . GLU A 1 301 ? 3.780 1.839 -4.216 1.00 84.94 301 GLU A CA 1
ATOM 2419 C C . GLU A 1 301 ? 3.319 2.793 -3.100 1.00 84.94 301 GLU A C 1
ATOM 2421 O O . GLU A 1 301 ? 2.162 3.220 -3.079 1.00 84.94 301 GLU A O 1
ATOM 2426 N N . CYS A 1 302 ? 4.235 3.237 -2.234 1.00 86.25 302 CYS A N 1
ATOM 2427 C CA . CYS A 1 302 ? 3.938 4.252 -1.219 1.00 86.25 302 CYS A CA 1
ATOM 2428 C C . CYS A 1 302 ? 3.545 5.602 -1.848 1.00 86.25 302 CYS A C 1
ATOM 2430 O O . CYS A 1 302 ? 2.548 6.216 -1.459 1.00 86.25 302 CYS A O 1
ATOM 2432 N N . ASN A 1 303 ? 4.261 6.045 -2.886 1.00 85.38 303 ASN A N 1
ATOM 2433 C CA . ASN A 1 303 ? 3.928 7.275 -3.607 1.00 85.38 303 ASN A CA 1
ATOM 2434 C C . ASN A 1 303 ? 2.554 7.208 -4.286 1.00 85.38 303 ASN A C 1
ATOM 2436 O O . ASN A 1 303 ? 1.852 8.219 -4.324 1.00 85.38 303 ASN A O 1
ATOM 2440 N N . LYS A 1 304 ? 2.122 6.038 -4.775 1.00 86.56 304 LYS A N 1
ATOM 2441 C CA . LYS A 1 304 ? 0.765 5.873 -5.325 1.00 86.56 304 LYS A CA 1
ATOM 2442 C C . LYS A 1 304 ? -0.313 6.159 -4.275 1.00 86.56 304 LYS A C 1
ATOM 2444 O O . LYS A 1 304 ? -1.286 6.843 -4.603 1.00 86.56 304 LYS A O 1
ATOM 2449 N N . LEU A 1 305 ? -0.120 5.690 -3.036 1.00 88.00 305 LEU A N 1
ATOM 2450 C CA . LEU A 1 305 ? -1.025 5.969 -1.911 1.00 88.00 305 LEU A CA 1
ATOM 2451 C C . LEU A 1 305 ? -1.049 7.464 -1.576 1.00 88.00 305 LEU A C 1
ATOM 2453 O O . LEU A 1 305 ? -2.120 8.057 -1.464 1.00 88.00 305 LEU A O 1
ATOM 2457 N N . LEU A 1 306 ? 0.122 8.098 -1.478 1.00 87.69 306 LEU A N 1
ATOM 2458 C CA . LEU A 1 306 ? 0.238 9.526 -1.153 1.00 87.69 306 LEU A CA 1
ATOM 2459 C C . LEU A 1 306 ? -0.313 10.444 -2.256 1.00 87.69 306 LEU A C 1
ATOM 2461 O O . LEU A 1 306 ? -0.853 11.511 -1.967 1.00 87.69 306 LEU A O 1
ATOM 2465 N N . ALA A 1 307 ? -0.219 10.029 -3.521 1.00 85.69 307 ALA A N 1
ATOM 2466 C CA . ALA A 1 307 ? -0.784 10.752 -4.658 1.00 85.69 307 ALA A CA 1
ATOM 2467 C C . ALA A 1 307 ? -2.325 10.690 -4.713 1.00 85.69 307 ALA A C 1
ATOM 2469 O O . ALA A 1 307 ? -2.953 11.429 -5.481 1.00 85.69 307 ALA A O 1
ATOM 2470 N N . ALA A 1 308 ? -2.963 9.793 -3.954 1.00 85.06 308 ALA A N 1
ATOM 2471 C CA . ALA A 1 308 ? -4.416 9.711 -3.861 1.00 85.06 308 ALA A CA 1
ATOM 2472 C C . ALA A 1 308 ? -4.984 10.780 -2.909 1.00 85.06 308 ALA A C 1
ATOM 2474 O O . ALA A 1 308 ? -4.336 11.229 -1.966 1.00 85.06 308 ALA A O 1
ATOM 2475 N N . LYS A 1 309 ? -6.233 11.212 -3.151 1.00 82.06 309 LYS A N 1
ATOM 2476 C CA . LYS A 1 309 ? -6.914 12.159 -2.246 1.00 82.06 309 LYS A CA 1
ATOM 2477 C C . LYS A 1 309 ? -7.195 11.526 -0.883 1.00 82.06 309 LYS A C 1
ATOM 2479 O O . LYS A 1 309 ? -6.961 12.176 0.129 1.00 82.06 309 LYS A O 1
ATOM 2484 N N . ASN A 1 310 ? -7.662 10.280 -0.911 1.00 88.31 310 ASN A N 1
ATOM 2485 C CA . ASN A 1 310 ? -7.905 9.420 0.238 1.00 88.31 310 ASN A CA 1
ATOM 2486 C C . ASN A 1 310 ? -7.206 8.083 -0.018 1.00 88.31 310 ASN A C 1
ATOM 2488 O O . ASN A 1 310 ? -7.115 7.665 -1.174 1.00 88.31 310 ASN A O 1
ATOM 2492 N N . ILE A 1 311 ? -6.773 7.413 1.046 1.00 90.44 311 ILE A N 1
ATOM 2493 C CA . ILE A 1 311 ? -6.196 6.067 0.969 1.00 90.44 311 ILE A CA 1
ATOM 2494 C C . ILE A 1 311 ? -7.284 5.064 1.362 1.00 90.44 311 ILE A C 1
ATOM 2496 O O . ILE A 1 311 ? -7.882 5.207 2.429 1.00 90.44 311 ILE A O 1
ATOM 2500 N N . ASN A 1 312 ? -7.566 4.070 0.517 1.00 91.25 312 ASN A N 1
ATOM 2501 C CA . ASN A 1 312 ? -8.585 3.059 0.801 1.00 91.25 312 ASN A CA 1
ATOM 2502 C C . ASN A 1 312 ? -7.914 1.707 1.054 1.00 91.25 312 ASN A C 1
ATOM 2504 O O . ASN A 1 312 ? -7.224 1.172 0.189 1.00 91.25 312 ASN A O 1
ATOM 2508 N N . LEU A 1 313 ? -8.130 1.141 2.237 1.00 92.56 313 LEU A N 1
ATOM 2509 C CA . LEU A 1 313 ? -7.593 -0.160 2.631 1.00 92.56 313 LEU A CA 1
ATOM 2510 C C . LEU A 1 313 ? -8.719 -1.066 3.128 1.00 92.56 313 LEU A C 1
ATOM 2512 O O . LEU A 1 313 ? -9.824 -0.617 3.427 1.00 92.56 313 LEU A O 1
ATOM 2516 N N . ARG A 1 314 ? -8.432 -2.359 3.227 1.00 93.06 314 ARG A N 1
ATOM 2517 C CA . ARG A 1 314 ? -9.325 -3.358 3.816 1.00 93.06 314 ARG A CA 1
ATOM 2518 C C . ARG A 1 314 ? -8.775 -3.791 5.153 1.00 93.06 314 ARG A C 1
ATOM 2520 O O . ARG A 1 314 ? -7.637 -4.246 5.217 1.00 93.06 314 ARG A O 1
ATOM 2527 N N . LEU A 1 315 ? -9.588 -3.665 6.190 1.00 94.62 315 LEU A N 1
ATOM 2528 C CA . LEU A 1 315 ? -9.252 -4.119 7.526 1.00 94.62 315 LEU A CA 1
ATOM 2529 C C . LEU A 1 315 ? -9.986 -5.425 7.813 1.00 94.62 315 LEU A C 1
ATOM 2531 O O . LEU A 1 315 ? -11.212 -5.492 7.704 1.00 94.62 315 LEU A O 1
ATOM 2535 N N . PHE A 1 316 ? -9.225 -6.430 8.228 1.00 94.56 316 PHE A N 1
ATOM 2536 C CA . PHE A 1 316 ? -9.756 -7.636 8.848 1.00 94.56 316 PHE A CA 1
ATOM 2537 C C . PHE A 1 316 ? -9.360 -7.635 10.318 1.00 94.56 316 PHE A C 1
ATOM 2539 O O . PHE A 1 316 ? -8.189 -7.420 10.631 1.00 94.56 316 PHE A O 1
ATOM 2546 N N . ILE A 1 317 ? -10.329 -7.861 11.201 1.00 95.06 317 ILE A N 1
ATOM 2547 C CA . ILE A 1 317 ? -10.132 -8.003 12.645 1.00 95.06 317 ILE A CA 1
ATOM 2548 C C . ILE A 1 317 ? -10.699 -9.354 13.056 1.00 95.06 317 ILE A C 1
ATOM 2550 O O . ILE A 1 317 ? -11.809 -9.715 12.678 1.00 95.06 317 ILE A O 1
ATOM 2554 N N . PHE A 1 318 ? -9.954 -10.077 13.866 1.00 94.06 318 PHE A N 1
ATOM 2555 C CA . PHE A 1 318 ? -10.296 -11.390 14.371 1.00 94.06 318 PHE A CA 1
ATOM 2556 C C . PHE A 1 318 ? -10.227 -11.331 15.886 1.00 94.06 318 PHE A C 1
ATOM 2558 O O . PHE A 1 318 ? -9.161 -11.055 16.431 1.00 94.06 318 PHE A O 1
ATOM 2565 N N . GLN A 1 319 ? -11.342 -11.570 16.569 1.00 91.50 319 GLN A N 1
ATOM 2566 C CA . GLN A 1 319 ? -11.335 -11.649 18.025 1.00 91.50 319 GLN A CA 1
ATOM 2567 C C . GLN A 1 319 ? -11.008 -13.082 18.447 1.00 91.50 319 GLN A C 1
ATOM 2569 O O . GLN A 1 319 ? -11.770 -14.008 18.163 1.00 91.50 319 GLN A O 1
ATOM 2574 N N . ILE A 1 320 ? -9.889 -13.246 19.150 1.00 87.31 320 ILE A N 1
ATOM 2575 C CA . ILE A 1 320 ? -9.450 -14.532 19.686 1.00 87.31 320 ILE A CA 1
ATOM 2576 C C . ILE A 1 320 ? -10.257 -14.795 20.958 1.00 87.31 320 ILE A C 1
ATOM 2578 O O . ILE A 1 320 ? -10.148 -14.060 21.941 1.00 87.31 320 ILE A O 1
ATOM 2582 N N . GLN A 1 321 ? -11.099 -15.825 20.933 1.00 71.94 321 GLN A N 1
ATOM 2583 C CA . GLN A 1 321 ? -11.733 -16.333 22.147 1.00 71.94 321 GLN A CA 1
ATOM 2584 C C . GLN A 1 321 ? -10.786 -17.355 22.785 1.00 71.94 321 GLN A C 1
ATOM 2586 O O . GLN A 1 321 ? -10.257 -18.218 22.084 1.00 71.94 321 GLN A O 1
ATOM 2591 N N . LYS A 1 322 ? -10.535 -17.213 24.090 1.00 58.03 322 LYS A N 1
ATOM 2592 C CA . LYS A 1 322 ? -9.925 -18.274 24.899 1.00 58.03 322 LYS A CA 1
ATOM 2593 C C . LYS A 1 322 ? -10.992 -19.270 25.316 1.00 58.03 322 LYS A C 1
ATOM 2595 O O . LYS A 1 322 ? -12.118 -18.806 25.602 1.00 58.03 322 LYS A O 1
#